Protein AF-A0A954KRY7-F1 (afdb_monomer)

pLDDT: mean 86.72, std 16.62, range [39.41, 98.94]

Solvent-accessible surface area (backbone atoms only — not comparable to full-atom values): 18184 Å² total; per-residue (Å²): 137,86,82,90,83,85,83,82,81,81,82,81,81,82,78,81,78,77,80,77,71,79,85,73,79,78,60,27,31,23,55,47,23,67,62,43,57,66,64,72,90,78,68,86,83,67,81,90,76,86,55,96,77,58,93,59,82,62,84,77,91,80,51,51,48,62,26,53,72,23,33,41,92,62,32,30,36,37,35,17,24,60,66,97,51,24,40,32,40,42,32,23,35,60,84,69,52,49,76,76,40,73,40,79,40,79,40,65,84,77,77,81,58,36,82,93,52,41,81,25,22,21,19,38,21,46,81,78,59,36,33,38,41,56,40,57,71,66,15,35,38,34,21,35,58,89,69,52,49,82,72,38,72,34,84,44,84,61,76,45,49,93,80,23,54,58,61,45,44,30,45,42,75,57,94,66,31,35,36,42,41,47,36,16,60,76,78,13,32,41,35,32,20,35,64,87,66,52,47,79,72,33,72,32,79,35,85,79,37,36,53,37,40,24,39,68,24,69,42,62,49,98,93,41,57,28,40,35,41,48,31,32,30,26,39,36,34,20,36,64,90,64,44,46,78,74,49,78,42,87,68,38,40,68,55,28,66,55,53,45,31,64,55,77,87,43,79,46,70,78,60,70,68,58,101,39,94,80,57,38,72,68,48,53,44,39,76,74,34,32,83,84,68,78,88,52,80,55,79,89,49,55,57,74,74,59,53,62,64,63,76,64,119

Foldseek 3Di:
DDDDDDDDDDDDDDDPPDPPDPPDAAWQFWCLRDLVQVDGPPDPPDDPDDDPPPPDQDDDDDAAEQADWTGDPQKIWFWHDDPDFKIKIWIARNRRRHTQEMDIDGQPDDDAADPPHDQRQAHWGDPNQWIWGQGLRFGIWIAGNRYRHTQDGDDDHRAAAPRRNYDRWYWDDDDQWIWTWAFAAPWTKIFIAGNRYRHTQEIDTDNVFHGEHAYWGWAADPNFIWTWTDGAQWIWTAGPRHRHTPDIDRQAHGYYHDYWHDDHRDIHDDRDDDPDPCDDPLNVCCVPQVPVNPSDHDPVRDDPVVVVVVVPD

Mean predicted aligned error: 10.77 Å

Radius of gyration: 25.96 Å; Cα contacts (8 Å, |Δi|>4): 668; chains: 1; bounding box: 102×74×55 Å

Structure (mmCIF, N/CA/C/O backbone):
data_AF-A0A954KRY7-F1
#
_entry.id   AF-A0A954KRY7-F1
#
loop_
_atom_site.group_PDB
_atom_site.id
_atom_site.type_symbol
_atom_site.label_atom_id
_atom_site.label_alt_id
_atom_site.label_comp_id
_atom_site.label_asym_id
_atom_site.label_entity_id
_atom_site.label_seq_id
_atom_site.pdbx_PDB_ins_code
_atom_site.Cartn_x
_atom_site.Cartn_y
_atom_site.Cartn_z
_atom_site.occupancy
_atom_site.B_iso_or_equiv
_atom_site.auth_seq_id
_atom_site.auth_comp_id
_atom_site.auth_asym_id
_atom_site.auth_atom_id
_atom_site.pdbx_PDB_model_num
ATOM 1 N N . MET A 1 1 ? -82.691 -38.487 -0.967 1.00 43.38 1 MET A N 1
ATOM 2 C CA . MET A 1 1 ? -82.503 -37.032 -1.163 1.00 43.38 1 MET A CA 1
ATOM 3 C C . MET A 1 1 ? -81.374 -36.581 -0.244 1.00 43.38 1 MET A C 1
ATOM 5 O O . MET A 1 1 ? -81.554 -36.705 0.963 1.00 43.38 1 MET A O 1
ATOM 9 N N . PRO A 1 2 ? -80.195 -36.187 -0.758 1.00 44.34 2 PRO A N 1
ATOM 10 C CA . PRO A 1 2 ? -79.051 -35.819 0.072 1.00 44.34 2 PRO A CA 1
ATOM 11 C C . PRO A 1 2 ? -79.071 -34.328 0.450 1.00 44.34 2 PRO A C 1
ATOM 13 O O . PRO A 1 2 ? -79.603 -33.497 -0.281 1.00 44.34 2 PRO A O 1
ATOM 16 N N . ARG A 1 3 ? -78.505 -34.017 1.623 1.00 43.53 3 ARG A N 1
ATOM 17 C CA . ARG A 1 3 ? -78.346 -32.671 2.207 1.00 43.53 3 ARG A CA 1
ATOM 18 C C . ARG A 1 3 ? -77.227 -31.877 1.503 1.00 43.53 3 ARG A C 1
ATOM 20 O O . ARG A 1 3 ? -76.272 -32.505 1.048 1.00 43.53 3 ARG A O 1
ATOM 27 N N . PRO A 1 4 ? -77.284 -30.531 1.462 1.00 50.81 4 PRO A N 1
ATOM 28 C CA . PRO A 1 4 ? -76.222 -29.716 0.878 1.00 50.81 4 PRO A CA 1
ATOM 29 C C . PRO A 1 4 ? -75.039 -29.575 1.851 1.00 50.81 4 PRO A C 1
ATOM 31 O O . PRO A 1 4 ? -75.224 -29.256 3.026 1.00 50.81 4 PRO A O 1
ATOM 34 N N . GLY A 1 5 ? -73.828 -29.837 1.358 1.00 41.88 5 GLY A N 1
ATOM 35 C CA . GLY A 1 5 ? -72.573 -29.627 2.080 1.00 41.88 5 GLY A CA 1
ATOM 36 C C . GLY A 1 5 ? -72.112 -28.172 1.990 1.00 41.88 5 GLY A C 1
ATOM 37 O O . GLY A 1 5 ? -72.137 -27.569 0.920 1.00 41.88 5 GLY A O 1
ATOM 38 N N . ILE A 1 6 ? -71.701 -27.618 3.128 1.00 49.28 6 ILE A N 1
ATOM 39 C CA . ILE A 1 6 ? -71.117 -26.282 3.268 1.00 49.28 6 ILE A CA 1
ATOM 40 C C . ILE A 1 6 ? -69.620 -26.386 2.940 1.00 49.28 6 ILE A C 1
ATOM 42 O O . ILE A 1 6 ? -68.886 -27.085 3.638 1.00 49.28 6 ILE A O 1
ATOM 46 N N . CYS A 1 7 ? -69.165 -25.700 1.890 1.00 41.97 7 CYS A N 1
ATOM 47 C CA . CYS A 1 7 ? -67.741 -25.522 1.594 1.00 41.97 7 CYS A CA 1
ATOM 48 C C . CYS A 1 7 ? -67.159 -24.420 2.489 1.00 41.97 7 CYS A C 1
ATOM 50 O O . CYS A 1 7 ? -67.495 -23.249 2.327 1.00 41.97 7 CYS A O 1
ATOM 52 N N . PHE A 1 8 ? -66.258 -24.783 3.402 1.00 43.72 8 PHE A N 1
ATOM 53 C CA . PHE A 1 8 ? -65.358 -23.832 4.054 1.00 43.72 8 PHE A CA 1
ATOM 54 C C . PHE A 1 8 ? -64.183 -23.541 3.108 1.00 43.72 8 PHE A C 1
ATOM 56 O O . PHE A 1 8 ? -63.365 -24.422 2.850 1.00 43.72 8 PHE A O 1
ATOM 63 N N . LEU A 1 9 ? -64.096 -22.316 2.582 1.00 44.09 9 LEU A N 1
ATOM 64 C CA . LEU A 1 9 ? -62.859 -21.804 1.991 1.00 44.09 9 LEU A CA 1
ATOM 65 C C . LEU A 1 9 ? -61.943 -21.328 3.124 1.00 44.09 9 LEU A C 1
ATOM 67 O O . LEU A 1 9 ? -62.206 -20.304 3.753 1.00 44.09 9 LEU A O 1
ATOM 71 N N . SER A 1 10 ? -60.863 -22.064 3.374 1.00 46.09 10 SER A N 1
ATOM 72 C CA . SER A 1 10 ? -59.764 -21.608 4.225 1.00 46.09 10 SER A CA 1
ATOM 73 C C . SER A 1 10 ? -58.883 -20.643 3.431 1.00 46.09 10 SER A C 1
ATOM 75 O O . SER A 1 10 ? -58.212 -21.042 2.481 1.00 46.09 10 SER A O 1
ATOM 77 N N . LEU A 1 11 ? -58.897 -19.365 3.811 1.00 45.66 11 LEU A N 1
ATOM 78 C CA . LEU A 1 11 ? -58.016 -18.334 3.267 1.00 45.66 11 LEU A CA 1
ATOM 79 C C . LEU A 1 11 ? -56.619 -18.505 3.894 1.00 45.66 11 LEU A C 1
ATOM 81 O O . LEU A 1 11 ? -56.427 -18.212 5.073 1.00 45.66 11 LEU A O 1
ATOM 85 N N . VAL A 1 12 ? -55.648 -19.015 3.135 1.00 50.72 12 VAL A N 1
ATOM 86 C CA . VAL A 1 12 ? -54.241 -19.069 3.564 1.00 50.72 12 VAL A CA 1
ATOM 87 C C . VAL A 1 12 ? -53.617 -17.700 3.299 1.00 50.72 12 VAL A C 1
ATOM 89 O O . VAL A 1 12 ? -53.389 -17.329 2.150 1.00 50.72 12 VAL A O 1
ATOM 92 N N . ALA A 1 13 ? -53.367 -16.931 4.358 1.00 50.59 13 ALA A N 1
ATOM 93 C CA . ALA A 1 13 ? -52.607 -15.690 4.272 1.00 50.59 13 ALA A CA 1
ATOM 94 C C . ALA A 1 13 ? -51.110 -16.019 4.126 1.00 50.59 13 AL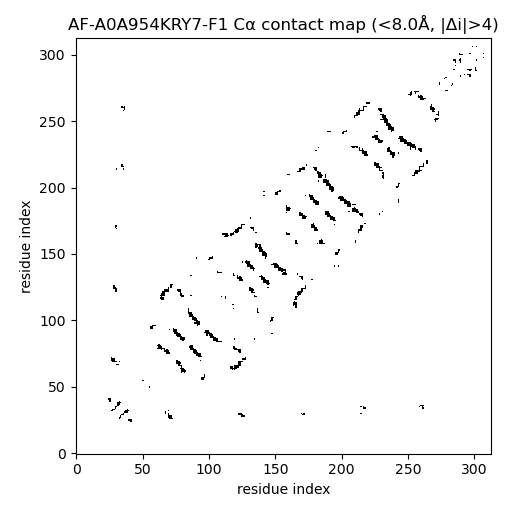A A C 1
ATOM 96 O O . ALA A 1 13 ? -50.477 -16.493 5.068 1.00 50.59 13 ALA A O 1
ATOM 97 N N . LEU A 1 14 ? -50.548 -15.786 2.936 1.00 47.34 14 LEU A N 1
ATOM 98 C CA . LEU A 1 14 ? -49.104 -15.822 2.696 1.00 47.34 14 LEU A CA 1
ATOM 99 C C . LEU A 1 14 ? -48.456 -14.592 3.344 1.00 47.34 14 LEU A C 1
ATOM 101 O O . LEU A 1 14 ? -48.570 -13.476 2.840 1.00 47.34 14 LEU A O 1
ATOM 105 N N . VAL A 1 15 ? -47.770 -14.801 4.466 1.00 50.69 15 VAL A N 1
ATOM 106 C CA . VAL A 1 15 ? -46.892 -13.795 5.073 1.00 50.69 15 VAL A CA 1
ATOM 107 C C . VAL A 1 15 ? -45.584 -13.783 4.280 1.00 50.69 15 VAL A C 1
ATOM 109 O O . VAL A 1 15 ? -44.770 -14.697 4.398 1.00 50.69 15 VAL A O 1
ATOM 112 N N . PHE A 1 16 ? -45.391 -12.759 3.448 1.00 49.66 16 PHE A N 1
ATOM 113 C CA . PHE A 1 16 ? -44.108 -12.470 2.806 1.00 49.66 16 PHE A CA 1
ATOM 114 C C . PHE A 1 16 ? -43.123 -11.958 3.864 1.00 49.66 16 PHE A C 1
ATOM 116 O O . PHE A 1 16 ? -43.078 -10.764 4.159 1.00 49.66 16 PHE A O 1
ATOM 123 N N . ILE A 1 17 ? -42.331 -12.863 4.440 1.00 51.53 17 ILE A N 1
ATOM 124 C CA . ILE A 1 17 ? -41.164 -12.499 5.248 1.00 51.53 17 ILE A CA 1
ATOM 125 C C . ILE A 1 17 ? -40.144 -11.888 4.283 1.00 51.53 17 ILE A C 1
ATOM 127 O O . ILE A 1 17 ? -39.495 -12.601 3.522 1.00 51.53 17 ILE A O 1
ATOM 131 N N . HIS A 1 18 ? -40.055 -10.558 4.261 1.00 44.09 18 HIS A N 1
ATOM 132 C CA . HIS A 1 18 ? -38.961 -9.868 3.588 1.00 44.09 18 HIS A CA 1
ATOM 133 C C . HIS A 1 18 ? -37.710 -10.088 4.431 1.00 44.09 18 HIS A C 1
ATOM 135 O O . HIS A 1 18 ? -37.584 -9.533 5.523 1.00 44.09 18 HIS A O 1
ATOM 141 N N . SER A 1 19 ? -36.810 -10.937 3.943 1.00 42.78 19 SER A N 1
ATOM 142 C CA . SER A 1 19 ? -35.461 -11.063 4.478 1.00 42.78 19 SER A CA 1
ATOM 143 C C . SER A 1 19 ? -34.762 -9.716 4.307 1.00 42.78 19 SER A C 1
ATOM 145 O O . SER A 1 19 ? -34.311 -9.378 3.216 1.00 42.78 19 SER A O 1
ATOM 147 N N . LEU A 1 20 ? -34.724 -8.919 5.373 1.00 44.06 20 LEU A N 1
ATOM 148 C CA . LEU A 1 20 ? -33.816 -7.784 5.483 1.00 44.06 20 LEU A CA 1
ATOM 149 C C . LEU A 1 20 ? -32.404 -8.365 5.566 1.00 44.06 20 LEU A C 1
ATOM 151 O O . LEU A 1 20 ? -31.949 -8.745 6.644 1.00 44.06 20 LEU A O 1
ATOM 155 N N . SER A 1 21 ? -31.733 -8.499 4.424 1.00 40.53 21 SER A N 1
ATOM 156 C CA . SER A 1 21 ? -30.282 -8.666 4.421 1.00 40.53 21 SER A CA 1
ATOM 157 C C . SER A 1 21 ? -29.698 -7.427 5.102 1.00 40.53 21 SER A C 1
ATOM 159 O O . SER A 1 21 ? -30.056 -6.317 4.695 1.00 40.53 21 SER A O 1
ATOM 161 N N . PRO A 1 22 ? -28.866 -7.561 6.148 1.00 46.44 22 PRO A N 1
ATOM 162 C CA . PRO A 1 22 ? -28.174 -6.401 6.684 1.00 46.44 22 PRO A CA 1
ATOM 163 C C . PRO A 1 22 ? -27.365 -5.771 5.544 1.00 46.44 22 PRO A C 1
ATOM 165 O O . PRO A 1 22 ? -26.618 -6.477 4.867 1.00 46.44 22 PRO A O 1
ATOM 168 N N . LEU A 1 23 ? -27.551 -4.468 5.304 1.00 51.44 23 LEU A N 1
ATOM 169 C CA . LEU A 1 23 ? -26.598 -3.702 4.503 1.00 51.44 23 LEU A CA 1
ATOM 170 C C . LEU A 1 23 ? -25.272 -3.757 5.267 1.00 51.44 23 LEU A C 1
ATOM 172 O O . LEU A 1 23 ? -25.178 -3.235 6.381 1.00 51.44 23 LEU A O 1
ATOM 176 N N . LEU A 1 24 ? -24.296 -4.469 4.714 1.00 62.31 24 LEU A N 1
ATOM 177 C CA . LEU A 1 24 ? -22.916 -4.376 5.158 1.00 62.31 24 LEU A CA 1
ATOM 178 C C . LEU A 1 24 ? -22.287 -3.237 4.371 1.00 62.31 24 LEU A C 1
ATOM 180 O O . LEU A 1 24 ? -22.357 -3.257 3.145 1.00 62.31 24 LEU A O 1
ATOM 184 N N . ALA A 1 25 ? -21.716 -2.276 5.097 1.00 71.19 25 ALA A N 1
ATOM 185 C CA . ALA A 1 25 ? -20.938 -1.211 4.494 1.00 71.19 25 ALA A CA 1
ATOM 186 C C . ALA A 1 25 ? -19.776 -1.805 3.676 1.00 71.19 25 ALA A C 1
ATOM 188 O O . ALA A 1 25 ? -19.201 -2.819 4.074 1.00 71.19 25 ALA A O 1
ATOM 189 N N . GLU A 1 26 ? -19.439 -1.171 2.559 1.00 84.12 26 GLU A N 1
ATOM 190 C CA . GLU A 1 26 ? -18.332 -1.543 1.688 1.00 84.12 26 GLU A CA 1
ATOM 191 C C . GLU A 1 26 ? -17.008 -1.506 2.455 1.00 84.12 26 GLU A C 1
ATOM 193 O O . GLU A 1 26 ? -16.664 -0.515 3.106 1.00 84.12 26 GLU A O 1
ATOM 198 N N . ASP A 1 27 ? -16.239 -2.584 2.329 1.00 92.31 27 ASP A N 1
ATOM 199 C CA . ASP A 1 27 ? -14.884 -2.645 2.855 1.00 92.31 27 ASP A CA 1
ATOM 200 C C . ASP A 1 27 ? -13.939 -1.750 2.037 1.00 92.31 27 ASP A C 1
ATOM 202 O O . ASP A 1 27 ? -13.941 -1.731 0.803 1.00 92.31 27 ASP A O 1
ATOM 206 N N . TRP A 1 28 ? -13.060 -1.043 2.740 1.00 95.75 28 TRP A N 1
ATOM 207 C CA . TRP A 1 28 ? -11.985 -0.226 2.189 1.00 95.75 28 TRP A CA 1
ATOM 208 C C . TRP A 1 28 ? -10.642 -0.844 2.568 1.00 95.75 28 TRP A C 1
ATOM 210 O O . TRP A 1 28 ? -9.907 -0.327 3.406 1.00 95.75 28 TRP A O 1
ATOM 220 N N . ALA A 1 29 ? -10.353 -1.998 1.974 1.00 96.81 29 ALA A N 1
ATOM 221 C CA . ALA A 1 29 ? -9.340 -2.936 2.451 1.00 96.81 29 ALA A CA 1
ATOM 222 C C . ALA A 1 29 ? -7.872 -2.510 2.294 1.00 96.81 29 ALA A C 1
ATOM 224 O O . ALA A 1 29 ? -7.003 -3.137 2.890 1.00 96.81 29 ALA A O 1
ATOM 225 N N . GLN A 1 30 ? -7.570 -1.495 1.484 1.00 96.56 30 GLN A N 1
ATOM 226 C CA . GLN A 1 30 ? -6.202 -1.109 1.120 1.00 96.56 30 GLN A CA 1
ATOM 227 C C . GLN A 1 30 ? -6.093 0.395 0.846 1.00 96.56 30 GLN A C 1
ATOM 229 O O . GLN A 1 30 ? -7.090 1.123 0.862 1.00 96.56 30 GLN A O 1
ATOM 234 N N . PHE A 1 31 ? -4.883 0.871 0.532 1.00 97.00 31 PHE A N 1
ATOM 235 C CA . PHE A 1 31 ? -4.657 2.260 0.128 1.00 97.00 31 PHE A CA 1
ATOM 236 C C . PHE A 1 31 ? -5.594 2.674 -1.013 1.00 97.00 31 PHE A C 1
ATOM 238 O O . PHE A 1 31 ? -5.603 2.053 -2.075 1.00 97.00 31 PHE A O 1
ATOM 245 N N . ARG A 1 32 ? -6.372 3.743 -0.787 1.00 95.06 32 ARG A N 1
ATOM 246 C CA . ARG A 1 32 ? -7.414 4.243 -1.706 1.00 95.06 32 ARG A CA 1
ATOM 247 C C . ARG A 1 32 ? -8.497 3.206 -2.073 1.00 95.06 32 ARG A C 1
ATOM 249 O O . ARG A 1 32 ? -9.146 3.351 -3.106 1.00 95.06 32 ARG A O 1
ATOM 256 N N . GLY A 1 33 ? -8.717 2.198 -1.235 1.00 93.94 33 GLY A N 1
ATOM 257 C CA . GLY A 1 33 ? -9.836 1.268 -1.354 1.00 93.94 33 GLY A CA 1
ATOM 258 C C . GLY A 1 33 ? -9.654 0.276 -2.493 1.00 93.94 33 GLY A C 1
ATOM 259 O O . GLY A 1 33 ? -8.533 0.012 -2.934 1.00 93.94 33 GLY A O 1
ATOM 260 N N . ASN A 1 34 ? -10.767 -0.274 -2.975 1.00 91.50 34 ASN A N 1
ATOM 261 C CA . ASN A 1 34 ? -10.766 -1.314 -4.000 1.00 91.50 34 ASN A CA 1
ATOM 262 C C . ASN A 1 34 ? -9.929 -0.901 -5.218 1.00 91.50 34 ASN A C 1
ATOM 264 O O . ASN A 1 34 ? -10.182 0.126 -5.859 1.00 91.50 34 ASN A O 1
ATOM 268 N N . ASN A 1 35 ? -8.895 -1.702 -5.494 1.00 94.75 35 ASN A N 1
ATOM 269 C CA . ASN A 1 35 ? -7.930 -1.505 -6.574 1.00 94.75 35 ASN A CA 1
ATOM 270 C C . ASN A 1 35 ? -7.295 -0.093 -6.623 1.00 94.75 35 ASN A C 1
ATOM 272 O O . ASN A 1 35 ? -7.000 0.427 -7.698 1.00 94.75 35 ASN A O 1
ATOM 276 N N . ALA A 1 36 ? -7.141 0.553 -5.459 1.00 94.69 36 ALA A N 1
ATOM 277 C CA . ALA A 1 36 ? -6.600 1.904 -5.273 1.00 94.69 36 ALA A CA 1
ATOM 278 C C . ALA A 1 36 ? -7.321 3.033 -6.044 1.00 94.69 36 ALA A C 1
ATOM 280 O O . ALA A 1 36 ? -6.770 4.122 -6.259 1.00 94.69 36 ALA A O 1
ATOM 281 N N . THR A 1 37 ? -8.578 2.815 -6.435 1.00 93.12 37 THR A N 1
ATOM 282 C CA . THR A 1 37 ? -9.343 3.765 -7.259 1.00 93.12 37 THR A CA 1
ATOM 283 C C . THR A 1 37 ? -9.649 5.076 -6.525 1.00 93.12 37 THR A C 1
ATOM 285 O O . THR A 1 37 ? -9.606 6.152 -7.127 1.00 93.12 37 THR A O 1
ATOM 288 N N . GLY A 1 38 ? -9.862 5.024 -5.209 1.00 92.12 38 GLY A N 1
ATOM 289 C CA . GLY A 1 38 ? -10.331 6.144 -4.394 1.00 92.12 38 GLY A CA 1
ATOM 290 C C . GLY A 1 38 ? -11.832 6.403 -4.535 1.00 92.12 38 GLY A C 1
ATOM 291 O O . GLY A 1 38 ? -12.273 7.522 -4.289 1.00 92.12 38 GLY A O 1
ATOM 292 N N . VAL A 1 39 ? -12.605 5.402 -4.965 1.00 90.62 39 VAL A N 1
ATOM 293 C CA . VAL A 1 39 ? -14.049 5.506 -5.204 1.00 90.62 39 VAL A CA 1
ATOM 294 C C . VAL A 1 39 ? -14.778 4.496 -4.320 1.00 90.62 39 VAL A C 1
ATOM 296 O O . VAL A 1 39 ? -14.480 3.309 -4.396 1.00 90.62 39 VAL A O 1
ATOM 299 N N . SER A 1 40 ? -15.745 4.960 -3.519 1.00 88.81 40 SER A N 1
ATOM 300 C CA . SER A 1 40 ? -16.726 4.066 -2.886 1.00 88.81 40 SER A CA 1
ATOM 301 C C . SER A 1 40 ? -17.825 3.736 -3.892 1.00 88.81 40 SER A C 1
ATOM 303 O O . SER A 1 40 ? -18.309 4.622 -4.602 1.00 88.81 40 SER A O 1
ATOM 305 N N . THR A 1 41 ? -18.200 2.464 -3.969 1.00 83.94 41 THR A N 1
ATOM 306 C CA . THR A 1 41 ? -19.250 1.962 -4.858 1.00 83.94 41 THR A CA 1
ATOM 307 C C . THR A 1 41 ? -20.621 1.893 -4.189 1.00 83.94 41 THR A C 1
ATOM 309 O O . THR A 1 41 ? -21.632 1.956 -4.888 1.00 83.94 41 THR A O 1
ATOM 312 N N . GLU A 1 42 ? -20.677 1.811 -2.857 1.00 82.19 42 GLU A N 1
ATOM 313 C CA . GLU A 1 42 ? -21.941 1.749 -2.112 1.00 82.19 42 GLU A CA 1
ATOM 314 C C . GLU A 1 42 ? -22.448 3.133 -1.684 1.00 82.19 42 GLU A C 1
ATOM 316 O O . GLU A 1 42 ? -23.644 3.422 -1.773 1.00 82.19 42 GLU A O 1
ATOM 321 N N . SER A 1 43 ? -21.553 4.008 -1.218 1.00 77.00 43 SER A N 1
ATOM 322 C CA . SER A 1 43 ? -21.950 5.277 -0.608 1.00 77.00 43 SER A CA 1
ATOM 323 C C . SER A 1 43 ? -22.097 6.389 -1.644 1.00 77.00 43 SER A C 1
ATOM 325 O O . SER A 1 43 ? -21.114 6.902 -2.172 1.00 77.00 43 SER A O 1
ATOM 327 N N . THR A 1 44 ? -23.336 6.819 -1.894 1.00 75.50 44 THR A N 1
ATOM 328 C CA . THR A 1 44 ? -23.636 7.959 -2.782 1.00 75.50 44 THR A CA 1
ATOM 329 C C . THR A 1 44 ? -23.891 9.276 -2.044 1.00 75.50 44 THR A C 1
ATOM 331 O O . THR A 1 44 ? -23.948 10.319 -2.687 1.00 75.50 44 THR A O 1
ATOM 334 N N . ASP A 1 45 ? -24.059 9.237 -0.720 1.00 80.69 45 ASP A N 1
ATOM 335 C CA . ASP A 1 45 ? -24.363 10.398 0.134 1.00 80.69 45 ASP A CA 1
ATOM 336 C C . ASP A 1 45 ? -23.234 10.632 1.150 1.00 80.69 45 ASP A C 1
ATOM 338 O O . ASP A 1 45 ? -23.420 10.592 2.366 1.00 80.69 45 ASP A O 1
ATOM 342 N N . LEU A 1 46 ? -22.010 10.774 0.634 1.00 84.62 46 LEU A N 1
ATOM 343 C CA . LEU A 1 46 ? -20.842 11.068 1.461 1.00 84.62 46 LEU A CA 1
ATOM 344 C C . LEU A 1 46 ? -20.900 12.523 1.952 1.00 84.62 46 LEU A C 1
ATOM 346 O O . LEU A 1 46 ? -21.270 13.412 1.177 1.00 84.62 46 LEU A O 1
ATOM 350 N N . PRO A 1 47 ? -20.500 12.800 3.208 1.00 83.31 47 PRO A N 1
ATOM 351 C CA . PRO A 1 47 ? -20.464 14.163 3.716 1.00 83.31 47 PRO A CA 1
ATOM 352 C C . PRO A 1 47 ? -19.541 15.020 2.843 1.00 83.31 47 PRO A C 1
ATOM 354 O O . PRO A 1 47 ? -18.398 14.658 2.578 1.00 83.31 47 PRO A O 1
ATOM 357 N N . VAL A 1 48 ? -20.048 16.166 2.387 1.00 87.75 48 VAL A N 1
ATOM 358 C CA . VAL A 1 48 ? -19.272 17.170 1.630 1.00 87.75 48 VAL A CA 1
ATOM 359 C C . VAL A 1 48 ? -18.779 18.317 2.515 1.00 87.75 48 VAL A C 1
ATOM 361 O O . VAL A 1 48 ? -17.985 19.148 2.081 1.00 87.75 48 VAL A O 1
ATOM 364 N N . GLU A 1 49 ? -19.234 18.345 3.765 1.00 87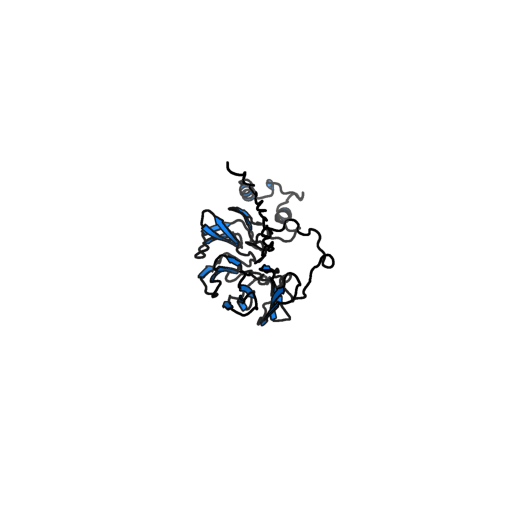.75 49 GLU A N 1
ATOM 365 C CA . GLU A 1 49 ? -18.780 19.249 4.815 1.00 87.75 49 GLU A CA 1
ATOM 366 C C . GLU A 1 49 ? -18.094 18.413 5.898 1.00 87.75 49 GLU A C 1
ATOM 368 O O . GLU A 1 49 ? -18.696 17.483 6.437 1.00 87.75 49 GLU A O 1
ATOM 373 N N . PHE A 1 50 ? -16.839 18.742 6.204 1.00 85.38 50 PHE A N 1
ATOM 374 C CA . PHE A 1 50 ? -16.021 18.034 7.188 1.00 85.38 50 PHE A CA 1
ATOM 375 C C . PHE A 1 50 ? -15.659 18.964 8.348 1.00 85.38 50 PHE A C 1
ATOM 377 O O . PHE A 1 50 ? -15.287 20.119 8.133 1.00 85.38 50 PHE A O 1
ATOM 384 N N . SER A 1 51 ? -15.737 18.444 9.571 1.00 88.31 51 SER A N 1
ATOM 385 C CA . SER A 1 51 ? -15.304 19.099 10.808 1.00 88.31 51 SER A CA 1
ATOM 386 C C . SER A 1 51 ? -14.639 18.059 11.707 1.00 88.31 51 SER A C 1
ATOM 388 O O . SER A 1 51 ? -14.936 16.869 11.610 1.00 88.31 51 SER A O 1
ATOM 390 N N . ILE A 1 52 ? -13.721 18.512 12.562 1.00 87.19 52 ILE A N 1
ATOM 391 C CA . ILE A 1 52 ? -13.110 17.670 13.600 1.00 87.19 52 ILE A CA 1
ATOM 392 C C . ILE A 1 52 ? -13.894 17.746 14.923 1.00 87.19 52 ILE A C 1
ATOM 394 O O . ILE A 1 52 ? -13.514 17.113 15.902 1.00 87.19 52 ILE A O 1
ATOM 398 N N . GLU A 1 53 ? -14.986 18.512 14.956 1.00 88.19 53 GLU A N 1
ATOM 399 C CA . GLU A 1 53 ? -15.829 18.744 16.128 1.00 88.19 53 GLU A CA 1
ATOM 400 C C . GLU A 1 53 ? -17.299 18.374 15.881 1.00 88.19 53 GLU A C 1
ATOM 402 O O . GLU A 1 53 ? -17.951 17.822 16.765 1.00 88.19 53 GLU A O 1
ATOM 407 N N . ASP A 1 54 ? -17.836 18.682 14.697 1.00 88.56 54 ASP A N 1
ATOM 408 C CA . ASP A 1 54 ? -19.221 18.394 14.321 1.00 88.56 54 ASP A CA 1
ATOM 409 C C . ASP A 1 54 ? -19.332 17.059 13.577 1.00 88.56 54 ASP A C 1
ATOM 411 O O . ASP A 1 54 ? -18.515 16.739 12.715 1.00 88.56 54 ASP A O 1
ATOM 415 N N . LYS A 1 55 ? -20.376 16.287 13.902 1.00 86.69 55 LYS A N 1
ATOM 416 C CA . LYS A 1 55 ? -20.680 14.965 13.313 1.00 86.69 55 LYS A CA 1
ATOM 417 C C . LYS A 1 55 ? -19.530 13.946 13.385 1.00 86.69 55 LYS A C 1
ATOM 419 O O . LYS A 1 55 ? -19.531 12.964 12.643 1.00 86.69 55 LYS A O 1
ATOM 424 N N . VAL A 1 56 ? -18.590 14.132 14.313 1.00 91.50 56 VAL A N 1
ATOM 425 C CA . VAL A 1 56 ? -17.565 13.135 14.640 1.00 91.50 56 VAL A CA 1
ATOM 426 C C . VAL A 1 56 ? -18.202 12.036 15.487 1.00 91.50 56 VAL A C 1
ATOM 428 O O . VAL A 1 56 ? -18.664 12.292 16.598 1.00 91.50 56 VAL A O 1
ATOM 431 N N . LEU A 1 57 ? -18.245 10.811 14.957 1.00 92.62 57 LEU A N 1
ATOM 432 C CA . LEU A 1 57 ? -18.757 9.649 15.694 1.00 92.62 57 LEU A CA 1
ATOM 433 C C . LEU A 1 57 ? -17.777 9.198 16.779 1.00 92.62 57 LEU A C 1
ATOM 435 O O . LEU A 1 57 ? -18.186 8.911 17.901 1.00 92.62 57 LEU A O 1
ATOM 439 N N . TRP A 1 58 ? -16.492 9.157 16.437 1.00 95.75 58 TRP A N 1
ATOM 440 C CA . TRP A 1 58 ? -15.398 8.852 17.346 1.00 95.75 58 TRP A CA 1
ATOM 441 C C . TRP A 1 58 ? -14.079 9.370 16.764 1.00 95.75 58 TRP A C 1
ATOM 443 O O . TRP A 1 58 ? -13.965 9.648 15.569 1.00 95.75 58 TRP A O 1
ATOM 453 N N . SER A 1 59 ? -13.080 9.496 17.630 1.00 95.06 59 SER A N 1
ATOM 454 C CA . SER A 1 59 ? -11.705 9.836 17.275 1.00 95.06 59 SER A CA 1
ATOM 455 C C . SER A 1 59 ? -10.755 9.076 18.191 1.00 95.06 59 SER A C 1
ATOM 457 O O . SER A 1 59 ? -11.035 8.962 19.384 1.00 95.06 59 SER A O 1
ATOM 459 N N . ALA A 1 60 ? -9.626 8.622 17.657 1.00 95.81 60 ALA A N 1
ATOM 460 C CA . ALA A 1 60 ? -8.573 7.972 18.426 1.00 95.81 60 ALA A CA 1
ATOM 461 C C . ALA A 1 60 ? -7.255 8.731 18.245 1.00 95.81 60 ALA A C 1
ATOM 463 O O . ALA A 1 60 ? -6.898 9.114 17.129 1.00 95.81 60 ALA A O 1
ATOM 464 N N . GLU A 1 61 ? -6.536 8.945 19.345 1.00 95.81 61 GLU A N 1
ATOM 465 C CA . GLU A 1 61 ? -5.154 9.409 19.296 1.00 95.81 61 GLU A CA 1
ATOM 466 C C . GLU A 1 61 ? -4.252 8.198 19.057 1.00 95.81 61 GLU A C 1
ATOM 468 O O . GLU A 1 61 ? -4.298 7.218 19.799 1.00 95.81 61 GLU A O 1
ATOM 473 N N . VAL A 1 62 ? -3.462 8.258 17.990 1.00 95.31 62 VAL A N 1
ATOM 474 C CA . VAL A 1 62 ? -2.482 7.226 17.640 1.00 95.31 62 VAL A CA 1
ATOM 475 C C . VAL A 1 62 ? -1.075 7.817 17.761 1.00 95.31 62 VAL A C 1
ATOM 477 O O . VAL A 1 62 ? -0.815 8.662 18.613 1.00 95.31 62 VAL A O 1
ATOM 480 N N . GLY A 1 63 ? -0.143 7.364 16.932 1.00 96.25 63 GLY A N 1
ATOM 481 C CA . GLY A 1 63 ? 1.197 7.920 16.834 1.00 96.25 63 GLY A CA 1
ATOM 482 C C . GLY A 1 63 ? 1.405 8.792 15.596 1.00 96.25 63 GLY A C 1
ATOM 483 O O . GLY A 1 63 ? 0.470 9.264 14.952 1.00 96.25 63 GLY A O 1
ATOM 484 N N . GLU A 1 64 ? 2.667 8.954 15.220 1.00 96.31 64 GLU A N 1
ATOM 485 C CA . GLU A 1 64 ? 3.064 9.706 14.032 1.00 96.31 64 GLU A CA 1
ATOM 486 C C . GLU A 1 64 ? 3.094 8.812 12.779 1.00 96.31 64 GLU A C 1
ATOM 488 O O . GLU A 1 64 ? 3.731 7.761 12.769 1.00 96.31 64 GLU A O 1
ATOM 493 N N . GLY A 1 65 ? 2.445 9.222 11.690 1.00 94.62 65 GLY A N 1
ATOM 494 C CA . GLY A 1 65 ? 2.397 8.441 10.451 1.00 94.62 65 GLY A CA 1
ATOM 495 C C . GLY A 1 65 ? 1.645 9.154 9.331 1.00 94.62 65 GLY A C 1
ATOM 496 O O . GLY A 1 65 ? 1.016 10.185 9.561 1.00 94.62 65 GLY A O 1
ATOM 497 N N . ILE A 1 66 ? 1.737 8.612 8.114 1.00 95.50 66 ILE A N 1
ATOM 498 C CA . ILE A 1 66 ? 1.003 9.088 6.919 1.00 95.50 66 ILE A CA 1
ATOM 499 C C . ILE A 1 66 ? 0.067 7.999 6.364 1.00 95.50 66 ILE A C 1
ATOM 501 O O . ILE A 1 66 ? -0.744 8.267 5.478 1.00 95.50 66 ILE A O 1
ATOM 505 N N . ALA A 1 67 ? 0.163 6.771 6.881 1.00 95.81 67 ALA A N 1
ATOM 506 C CA . ALA A 1 67 ? -0.675 5.657 6.466 1.00 95.81 67 ALA A CA 1
ATOM 507 C C . ALA A 1 67 ? -2.168 6.017 6.518 1.00 95.81 67 ALA A C 1
ATOM 509 O O . ALA A 1 67 ? -2.657 6.604 7.485 1.00 95.81 67 ALA A O 1
ATOM 510 N N . SER A 1 68 ? -2.898 5.657 5.464 1.00 95.88 68 SER A N 1
ATOM 511 C CA . SER A 1 68 ? -4.351 5.802 5.442 1.00 95.88 68 SER A CA 1
ATOM 512 C C . SER A 1 68 ? -4.982 4.690 6.283 1.00 95.88 68 SER A C 1
ATOM 514 O O . SER A 1 68 ? -4.560 3.540 6.154 1.00 95.88 68 SER A O 1
ATOM 516 N N . PRO A 1 69 ? -5.995 4.979 7.115 1.00 97.25 69 PRO A N 1
ATOM 517 C CA . PRO A 1 69 ? -6.760 3.920 7.753 1.00 97.25 69 PRO A CA 1
ATOM 518 C C . PRO A 1 69 ? -7.519 3.108 6.693 1.00 97.25 69 PRO A C 1
AT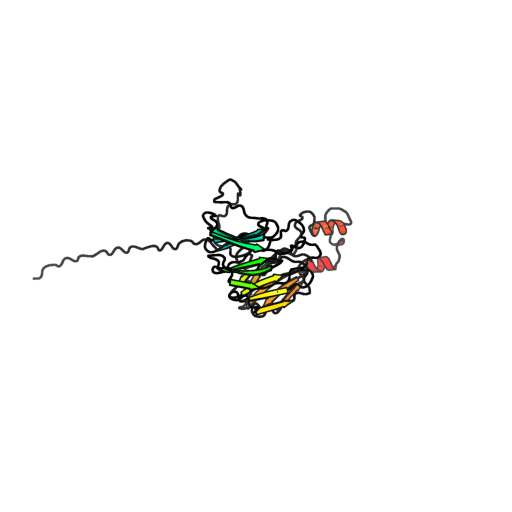OM 520 O O . PRO A 1 69 ? -8.029 3.663 5.716 1.00 97.25 69 PRO A O 1
ATOM 523 N N . ILE A 1 70 ? -7.598 1.799 6.904 1.00 98.19 70 ILE A N 1
ATOM 524 C CA . ILE A 1 70 ? -8.414 0.867 6.116 1.00 98.19 70 ILE A CA 1
ATOM 525 C C . ILE A 1 70 ? -9.547 0.335 6.991 1.00 98.19 70 ILE A C 1
ATOM 527 O O . ILE A 1 70 ? -9.390 0.271 8.209 1.00 98.19 70 ILE A O 1
ATOM 531 N N . ILE A 1 71 ? -10.672 -0.058 6.396 1.00 96.75 71 ILE A N 1
ATOM 532 C CA . ILE A 1 71 ? -11.787 -0.675 7.129 1.00 96.75 71 ILE A CA 1
ATOM 533 C C . ILE A 1 71 ? -12.208 -1.974 6.449 1.00 96.75 71 ILE A C 1
ATOM 535 O O . ILE A 1 71 ? -12.450 -1.982 5.248 1.00 96.75 71 ILE A O 1
ATOM 539 N N . VAL A 1 72 ? -12.266 -3.070 7.205 1.00 97.00 72 VAL A N 1
ATOM 540 C CA . VAL A 1 72 ? -12.727 -4.381 6.724 1.00 97.00 72 VAL A CA 1
ATOM 541 C C . VAL A 1 72 ? -13.544 -5.049 7.817 1.00 97.00 72 VAL A C 1
ATOM 543 O O . VAL A 1 72 ? -13.103 -5.081 8.963 1.00 97.00 72 VAL A O 1
ATOM 546 N N . ASN A 1 73 ? -14.724 -5.585 7.501 1.00 94.69 73 ASN A N 1
ATOM 547 C CA . ASN A 1 73 ? -15.581 -6.285 8.468 1.00 94.69 73 ASN A CA 1
ATOM 548 C C . ASN A 1 73 ? -15.857 -5.470 9.750 1.00 94.69 73 ASN A C 1
ATOM 550 O O . ASN A 1 73 ? -15.881 -6.014 10.855 1.00 94.69 73 ASN A O 1
ATOM 554 N N . ASN A 1 74 ? -16.074 -4.156 9.609 1.00 95.00 74 ASN A N 1
ATOM 555 C CA . ASN A 1 74 ? -16.271 -3.222 10.727 1.00 95.00 74 ASN A CA 1
ATOM 556 C C . ASN A 1 74 ? -15.060 -3.095 11.679 1.00 95.00 74 ASN A C 1
ATOM 558 O O . ASN A 1 74 ? -15.219 -2.646 12.812 1.00 95.00 74 ASN A O 1
ATOM 562 N N . LEU A 1 75 ? -13.858 -3.460 11.234 1.00 97.75 75 LEU A N 1
ATOM 563 C CA . LEU A 1 75 ? -12.601 -3.234 11.944 1.00 97.75 75 LEU A CA 1
ATOM 564 C C . LEU A 1 75 ? -11.750 -2.233 11.167 1.00 97.75 75 LEU A C 1
ATOM 566 O O . LEU A 1 75 ? -11.593 -2.357 9.953 1.00 97.75 75 LEU A O 1
ATOM 570 N N . VAL A 1 76 ? -11.228 -1.228 11.864 1.00 98.56 76 VAL A N 1
ATOM 571 C CA . VAL A 1 76 ? -10.386 -0.172 11.298 1.00 98.56 76 VAL A CA 1
ATOM 572 C C . VAL A 1 76 ? -8.936 -0.445 11.648 1.00 98.56 76 VAL A C 1
ATOM 574 O O . VAL A 1 76 ? -8.602 -0.540 12.826 1.00 98.56 76 VAL A O 1
ATOM 577 N N . TYR A 1 77 ? -8.070 -0.502 10.639 1.00 98.75 77 TYR A N 1
ATOM 578 C CA . TYR A 1 77 ? -6.640 -0.734 10.818 1.00 98.75 77 TYR A CA 1
ATOM 579 C C . TYR A 1 77 ? -5.823 0.461 10.349 1.00 98.75 77 TYR A C 1
ATOM 581 O O . TYR A 1 77 ? -6.111 1.058 9.312 1.00 98.75 77 TYR A O 1
ATOM 589 N N . THR A 1 78 ? -4.770 0.794 11.089 1.00 98.62 78 THR A N 1
ATOM 590 C CA . THR A 1 78 ? -3.797 1.815 10.685 1.00 98.62 78 THR A CA 1
ATOM 591 C C . THR A 1 78 ? -2.431 1.537 11.302 1.00 98.62 78 THR A C 1
ATOM 593 O O . THR A 1 78 ? -2.312 0.757 12.249 1.00 98.62 78 THR A O 1
ATOM 596 N N . THR A 1 79 ? -1.394 2.177 10.769 1.00 98.50 79 THR A N 1
ATOM 597 C CA . THR A 1 79 ? -0.026 2.083 11.283 1.00 98.50 79 THR A CA 1
ATOM 598 C C . THR A 1 79 ? 0.475 3.445 11.731 1.00 98.50 79 THR A C 1
ATOM 600 O O . THR A 1 79 ? 0.225 4.444 11.056 1.00 98.50 79 THR A O 1
ATOM 603 N N . ALA A 1 80 ? 1.247 3.486 12.810 1.00 98.38 80 ALA A N 1
ATOM 604 C CA . ALA A 1 80 ? 1.884 4.712 13.278 1.00 98.38 80 ALA A CA 1
ATOM 605 C C . ALA A 1 80 ? 3.200 4.421 14.014 1.00 98.38 80 ALA A C 1
ATOM 607 O O . ALA A 1 80 ? 3.485 3.280 14.361 1.00 98.38 80 ALA A O 1
ATOM 608 N N . MET A 1 81 ? 3.989 5.460 14.271 1.00 98.00 81 MET A N 1
ATOM 609 C CA . MET A 1 81 ? 5.105 5.445 15.213 1.00 98.00 81 MET A CA 1
ATOM 610 C C . MET A 1 81 ? 4.606 5.816 16.610 1.00 98.00 81 MET A C 1
ATOM 612 O O . MET A 1 81 ? 4.189 6.958 16.819 1.00 98.00 81 MET A O 1
ATOM 616 N N . THR A 1 82 ? 4.666 4.900 17.575 1.00 96.75 82 THR A N 1
ATOM 617 C CA . THR A 1 82 ? 4.327 5.185 18.979 1.00 96.75 82 THR A CA 1
ATOM 618 C C . THR A 1 82 ? 5.595 5.393 19.801 1.00 96.75 82 THR A C 1
ATOM 620 O O . THR A 1 82 ? 6.156 4.466 20.377 1.00 96.75 82 THR A O 1
ATOM 623 N N . GLY A 1 83 ? 6.069 6.633 19.869 1.00 93.50 83 GLY A N 1
ATOM 624 C CA . GLY A 1 83 ? 7.371 6.949 20.462 1.00 93.50 83 GLY A CA 1
ATOM 625 C C . GLY A 1 83 ? 8.495 6.925 19.426 1.00 93.50 83 GLY A C 1
ATOM 626 O O . GLY A 1 83 ? 8.247 6.890 18.225 1.00 93.50 83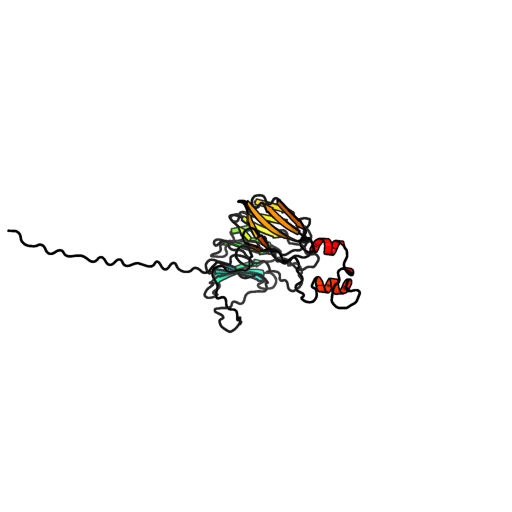 GLY A O 1
ATOM 627 N N . GLU A 1 84 ? 9.746 7.000 19.886 1.00 92.62 84 GLU A N 1
ATOM 628 C CA . GLU A 1 84 ? 10.880 7.291 18.995 1.00 92.62 84 GLU A CA 1
ATOM 629 C C . GLU A 1 84 ? 11.262 6.129 18.064 1.00 92.62 84 GLU A C 1
ATOM 631 O O . GLU A 1 84 ? 11.723 6.381 16.955 1.00 92.62 84 GLU A O 1
ATOM 636 N N . GLN A 1 85 ? 11.094 4.875 18.498 1.00 96.19 85 GLN A N 1
ATOM 637 C CA . GLN A 1 85 ? 11.578 3.677 17.789 1.00 96.19 85 GLN A CA 1
ATOM 638 C C . GLN A 1 85 ? 10.608 2.488 17.899 1.00 96.19 85 GLN A C 1
ATOM 640 O O . GLN A 1 85 ? 11.023 1.333 17.961 1.00 96.19 85 GLN A O 1
ATOM 645 N N . VAL A 1 86 ? 9.300 2.759 17.884 1.00 98.25 86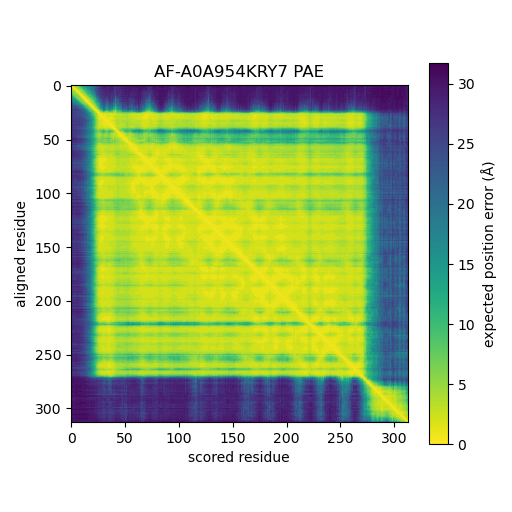 VAL A N 1
ATOM 646 C CA . VAL A 1 86 ? 8.276 1.706 17.875 1.00 98.25 86 VAL A CA 1
ATOM 647 C C . VAL A 1 86 ? 7.288 1.950 16.743 1.00 98.25 86 VAL A C 1
ATOM 649 O O . VAL A 1 86 ? 6.605 2.973 16.729 1.00 98.25 86 VAL A O 1
ATOM 652 N N . PHE A 1 87 ? 7.203 1.007 15.808 1.00 98.56 87 PHE A N 1
ATOM 653 C CA . PHE A 1 87 ? 6.086 0.914 14.876 1.00 98.56 87 PHE A CA 1
ATOM 654 C C . PHE A 1 87 ? 4.919 0.212 15.560 1.00 98.56 87 PHE A C 1
ATOM 656 O O . PHE A 1 87 ? 5.114 -0.804 16.216 1.00 98.56 87 PHE A O 1
ATOM 663 N N . SER A 1 88 ? 3.701 0.680 15.335 1.00 98.62 88 SER A N 1
ATOM 664 C CA . SER A 1 88 ? 2.491 0.037 15.837 1.00 98.62 88 SER A CA 1
ATOM 665 C C . SER A 1 88 ? 1.496 -0.179 14.720 1.00 98.62 88 SER A C 1
ATOM 667 O O . SER A 1 88 ? 1.281 0.704 13.888 1.00 98.62 88 SER A O 1
ATOM 669 N N . VAL A 1 89 ? 0.851 -1.339 14.749 1.00 98.81 89 VAL A N 1
ATOM 670 C CA . VAL A 1 89 ? -0.370 -1.624 13.998 1.00 98.81 89 VAL A CA 1
ATOM 671 C C . VAL A 1 89 ? -1.525 -1.583 14.986 1.00 98.81 89 VAL A C 1
ATOM 673 O O . VAL A 1 89 ? -1.506 -2.297 15.989 1.00 98.81 89 VAL A O 1
ATOM 676 N N . PHE A 1 90 ? -2.515 -0.746 14.707 1.00 98.81 90 PHE A N 1
ATOM 677 C CA . PHE A 1 90 ? -3.721 -0.615 15.514 1.00 98.81 90 PHE A CA 1
ATOM 678 C C . PHE A 1 90 ? -4.900 -1.300 14.834 1.00 98.81 90 PHE A C 1
ATOM 680 O O . PHE A 1 90 ? -5.001 -1.274 13.605 1.00 98.81 90 PHE A O 1
ATOM 687 N N . CYS A 1 91 ? -5.813 -1.832 15.642 1.00 98.75 91 CYS A N 1
ATOM 688 C CA . CYS A 1 91 ? -7.138 -2.269 15.234 1.00 98.75 91 CYS A CA 1
ATOM 689 C C . CYS A 1 91 ? -8.188 -1.651 16.158 1.00 98.75 91 CYS A C 1
ATOM 691 O O . CYS A 1 91 ? -8.120 -1.814 17.378 1.00 98.75 91 CYS A O 1
ATOM 693 N N . PHE A 1 92 ? -9.173 -0.979 15.570 1.00 98.81 92 PHE A N 1
ATOM 694 C CA . PHE A 1 92 ? -10.300 -0.380 16.275 1.00 98.81 92 PHE A CA 1
ATOM 695 C C . PHE A 1 92 ? -11.623 -0.960 15.786 1.00 98.81 92 PHE A C 1
ATOM 697 O O . PHE A 1 92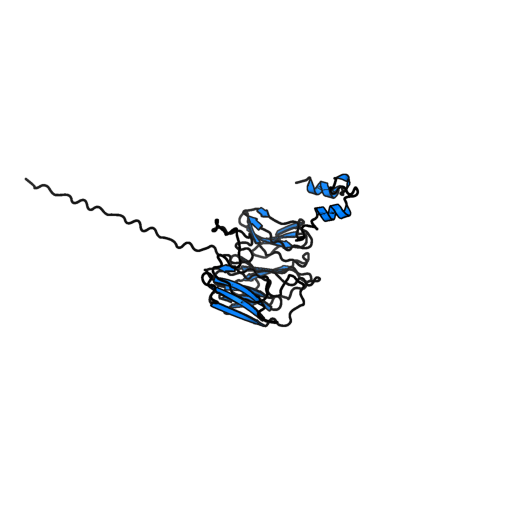 ? -11.768 -1.319 14.617 1.00 98.81 92 PHE A O 1
ATOM 704 N N . GLU A 1 93 ? -12.628 -0.988 16.649 1.00 97.94 93 GLU A N 1
ATOM 705 C CA . GLU A 1 93 ? -13.996 -1.269 16.238 1.00 97.94 93 GLU A CA 1
ATOM 706 C C . GLU A 1 93 ? -14.562 -0.064 15.473 1.00 97.94 93 GLU A C 1
ATOM 708 O O . GLU A 1 93 ? -14.609 1.053 15.982 1.00 97.94 93 GLU A O 1
ATOM 713 N N . GLY A 1 94 ? -15.011 -0.264 14.235 1.00 95.88 94 GLY A N 1
ATOM 714 C CA . GLY A 1 94 ? -15.355 0.831 13.324 1.00 95.88 94 GLY A CA 1
ATOM 715 C C . GLY A 1 94 ? -16.557 1.681 13.746 1.00 95.88 94 GLY A C 1
ATOM 716 O O . GLY A 1 94 ? -16.691 2.814 13.284 1.00 95.88 94 GLY A O 1
ATOM 717 N N . LYS A 1 95 ? -17.428 1.180 14.632 1.00 94.25 95 LYS A N 1
ATOM 718 C CA . LYS A 1 95 ? -18.610 1.925 15.104 1.00 94.25 95 LYS A CA 1
ATOM 719 C C . LYS A 1 95 ? -18.303 2.800 16.309 1.00 94.25 95 LYS A C 1
ATOM 721 O O . LYS A 1 95 ? -18.853 3.894 16.402 1.00 94.25 95 LYS A O 1
ATOM 726 N N . THR A 1 96 ? -17.482 2.311 17.229 1.00 96.81 96 THR A N 1
ATOM 727 C CA . THR A 1 96 ? -17.224 2.962 18.520 1.00 96.81 96 THR A CA 1
ATOM 728 C C . THR A 1 96 ? -15.843 3.599 18.617 1.00 96.81 96 THR A C 1
ATOM 730 O O . THR A 1 96 ? -15.658 4.491 19.442 1.00 96.81 96 THR A O 1
ATOM 733 N N . GLY A 1 97 ? -14.883 3.161 17.801 1.00 97.75 97 GLY A N 1
ATOM 734 C CA . GLY A 1 97 ? -13.479 3.544 17.920 1.00 97.75 97 GLY A CA 1
ATOM 735 C C . GLY A 1 97 ? -12.747 2.857 19.077 1.00 97.75 97 GLY A C 1
ATOM 736 O O . GLY A 1 97 ? -11.638 3.268 19.407 1.00 97.75 97 GLY A O 1
ATOM 737 N N . GLU A 1 98 ? -13.344 1.844 19.716 1.00 98.25 98 GLU A N 1
ATOM 738 C CA . GLU A 1 98 ? -12.684 1.065 20.770 1.00 98.25 98 GLU A CA 1
ATOM 739 C C . GLU A 1 98 ? -11.478 0.309 20.201 1.00 98.25 98 GLU A C 1
ATOM 741 O O . GLU A 1 98 ? -11.605 -0.394 19.200 1.00 98.25 98 GLU A O 1
ATOM 746 N N . GLU A 1 99 ? -10.309 0.441 20.833 1.00 98.56 99 GLU A N 1
ATOM 747 C CA . GLU A 1 99 ? -9.120 -0.338 20.470 1.00 98.56 99 GLU A CA 1
ATOM 748 C C . GLU A 1 99 ? -9.362 -1.816 20.797 1.00 98.56 99 GLU A C 1
ATOM 750 O O . GLU A 1 99 ? -9.515 -2.188 21.959 1.00 98.56 99 GLU A O 1
ATOM 755 N N . ILE A 1 100 ? -9.393 -2.661 19.765 1.00 98.62 100 ILE A N 1
ATOM 756 C CA . ILE A 1 100 ? -9.560 -4.111 19.909 1.00 98.62 100 ILE A CA 1
ATOM 757 C C . ILE A 1 100 ? -8.213 -4.763 20.201 1.00 98.62 100 ILE A C 1
ATOM 759 O O . ILE A 1 100 ? -8.101 -5.613 21.086 1.00 98.62 100 ILE A O 1
ATOM 763 N N . TRP A 1 101 ? -7.187 -4.372 19.449 1.00 98.81 101 TRP A N 1
ATOM 764 C CA . TRP A 1 101 ? -5.822 -4.825 19.665 1.00 98.81 101 TRP A CA 1
ATOM 765 C C . TRP A 1 101 ? -4.815 -3.824 19.100 1.00 98.81 101 TRP A C 1
ATOM 767 O O . TRP A 1 101 ? -5.107 -3.052 18.182 1.00 98.81 101 TRP A O 1
ATOM 777 N N . ARG A 1 102 ? -3.590 -3.896 19.622 1.00 98.69 102 ARG A N 1
ATOM 778 C CA . ARG A 1 102 ? -2.416 -3.204 19.092 1.00 98.69 102 ARG A CA 1
ATOM 779 C C . ARG A 1 102 ? -1.221 -4.149 19.071 1.00 98.69 102 ARG A C 1
ATOM 781 O O . ARG A 1 102 ? -1.003 -4.900 20.023 1.00 98.69 102 ARG A O 1
ATOM 788 N N . ARG A 1 103 ? -0.434 -4.093 17.996 1.00 98.62 103 ARG A N 1
ATOM 789 C CA . ARG A 1 103 ? 0.811 -4.851 17.840 1.00 98.62 103 ARG A CA 1
ATOM 790 C C . ARG A 1 103 ? 1.979 -3.891 17.630 1.00 98.62 103 ARG A C 1
ATOM 792 O O . ARG A 1 103 ? 2.024 -3.197 16.619 1.00 98.62 103 ARG A O 1
ATOM 799 N N . ASP A 1 104 ? 2.916 -3.902 18.576 1.00 98.56 104 ASP A N 1
ATOM 800 C CA . ASP A 1 104 ? 4.083 -3.010 18.605 1.00 98.56 104 ASP A CA 1
ATOM 801 C C . ASP A 1 104 ? 5.359 -3.732 18.126 1.00 98.56 104 ASP A C 1
ATOM 803 O O . ASP A 1 104 ? 5.622 -4.872 18.515 1.00 98.56 104 ASP A O 1
ATOM 807 N N . PHE A 1 105 ? 6.174 -3.069 17.308 1.00 98.50 105 PHE A N 1
ATOM 808 C CA . PHE A 1 105 ? 7.422 -3.571 16.736 1.00 98.50 105 PHE A CA 1
ATOM 809 C C . PHE A 1 105 ? 8.551 -2.576 17.001 1.00 98.50 105 PHE A C 1
ATOM 811 O O . PHE A 1 105 ? 8.463 -1.410 16.618 1.00 98.50 105 PHE A O 1
ATOM 818 N N . GLU A 1 106 ? 9.641 -3.044 17.601 1.00 97.94 106 GLU A N 1
ATOM 819 C CA . GLU A 1 106 ? 10.870 -2.255 17.721 1.00 97.94 106 GLU A CA 1
ATOM 820 C C . GLU A 1 106 ? 11.441 -1.990 16.325 1.00 97.94 106 GLU A C 1
ATOM 822 O O . GLU A 1 106 ? 11.687 -2.926 15.563 1.00 97.94 106 GLU A O 1
ATOM 827 N N . THR A 1 107 ? 11.658 -0.722 15.973 1.00 95.94 107 THR A N 1
ATOM 828 C CA . THR A 1 107 ? 12.040 -0.345 14.601 1.00 95.94 107 THR A CA 1
ATOM 829 C C . THR A 1 107 ? 13.472 -0.728 14.248 1.00 95.94 107 THR A C 1
ATOM 831 O O . THR A 1 107 ? 13.812 -0.807 13.070 1.00 95.94 107 THR A O 1
ATOM 834 N N . GLY A 1 108 ? 14.337 -0.895 15.251 1.00 92.88 108 GLY A N 1
ATOM 835 C CA . GLY A 1 108 ? 15.780 -0.781 15.054 1.00 92.88 108 GLY A CA 1
ATOM 836 C C . GLY A 1 108 ? 16.182 0.649 14.674 1.00 92.88 108 GLY A C 1
ATOM 837 O O . GLY A 1 108 ? 15.434 1.599 14.908 1.00 92.88 108 GLY A O 1
ATOM 838 N N . GLU A 1 109 ? 17.365 0.805 14.079 1.00 93.75 109 GLU A N 1
ATOM 839 C CA . GLU A 1 109 ? 17.875 2.117 13.670 1.00 93.75 109 GLU A CA 1
ATOM 840 C C . GLU A 1 109 ? 17.060 2.691 12.504 1.00 93.75 109 GLU A C 1
ATOM 842 O O . GLU A 1 109 ? 16.978 2.107 11.422 1.00 93.75 109 GLU A O 1
ATOM 847 N N . LEU A 1 110 ? 16.468 3.862 12.729 1.00 94.81 110 LEU A N 1
ATOM 848 C CA . LEU A 1 110 ? 15.664 4.555 11.732 1.00 94.81 110 LEU A CA 1
ATOM 849 C C . LEU A 1 110 ? 16.549 5.364 10.770 1.00 94.81 110 LEU A C 1
ATOM 851 O O . LEU A 1 110 ? 17.338 6.198 11.225 1.00 94.81 110 LEU A O 1
ATOM 855 N N . PRO A 1 111 ? 16.391 5.206 9.442 1.00 91.69 111 PRO A N 1
ATOM 856 C CA . PRO A 1 111 ? 17.098 6.048 8.489 1.00 91.69 111 PRO A CA 1
ATOM 857 C C . PRO A 1 111 ? 16.568 7.488 8.556 1.00 91.69 111 PRO A C 1
ATOM 859 O O . PRO A 1 111 ? 15.373 7.697 8.791 1.00 91.69 111 PRO A O 1
ATOM 862 N N . PRO A 1 112 ? 17.408 8.506 8.304 1.00 91.56 112 PRO A N 1
ATOM 863 C CA . PRO A 1 112 ? 16.929 9.874 8.206 1.00 91.56 112 PRO A CA 1
ATOM 864 C C . PRO A 1 112 ? 15.980 10.013 7.012 1.00 91.56 112 PRO A C 1
ATOM 866 O O . PRO A 1 112 ? 16.284 9.566 5.904 1.00 91.56 112 PRO A O 1
ATOM 869 N N . ILE A 1 113 ? 14.852 10.682 7.239 1.00 94.38 113 ILE A N 1
ATOM 870 C CA . ILE A 1 113 ? 13.872 11.014 6.204 1.00 94.38 113 ILE A CA 1
ATOM 871 C C . ILE A 1 113 ? 13.553 12.510 6.232 1.00 94.38 113 ILE A C 1
ATOM 873 O O . ILE A 1 113 ? 13.700 13.167 7.264 1.00 94.38 113 ILE A O 1
ATOM 877 N N . MET A 1 114 ? 13.113 13.065 5.105 1.00 90.94 114 MET A N 1
ATOM 878 C CA . MET A 1 114 ? 12.683 14.458 5.009 1.00 90.94 114 MET A CA 1
ATOM 879 C C . MET A 1 114 ? 11.165 14.609 5.065 1.00 90.94 114 MET A C 1
ATOM 881 O O . MET A 1 114 ? 10.402 13.787 4.559 1.00 90.94 114 MET A O 1
ATOM 885 N N . ALA A 1 115 ? 10.737 15.726 5.651 1.00 87.81 115 ALA A N 1
ATOM 886 C CA . ALA A 1 115 ? 9.344 16.142 5.674 1.00 87.81 115 ALA A CA 1
ATOM 887 C C . ALA A 1 115 ? 8.799 16.375 4.243 1.00 87.81 115 ALA A C 1
ATOM 889 O O . ALA A 1 115 ? 9.554 16.807 3.370 1.00 87.81 115 ALA A O 1
ATOM 890 N N . PRO A 1 116 ? 7.492 16.153 3.999 1.00 88.94 116 PRO A N 1
ATOM 891 C CA . PRO A 1 116 ? 6.463 15.850 4.998 1.00 88.94 116 PRO A CA 1
ATOM 892 C C . PRO A 1 116 ? 6.334 14.362 5.359 1.00 88.94 116 PRO A C 1
ATOM 894 O O . PRO A 1 116 ? 5.448 14.026 6.140 1.00 88.94 116 PRO A O 1
ATOM 897 N N . ASN A 1 117 ? 7.179 13.474 4.823 1.00 93.25 117 ASN A N 1
ATOM 898 C CA . ASN A 1 117 ? 7.042 12.041 5.070 1.00 93.25 117 ASN A CA 1
ATOM 899 C C . ASN A 1 117 ? 7.392 11.656 6.520 1.00 93.25 117 ASN A C 1
ATOM 901 O O . ASN A 1 117 ? 8.131 12.374 7.200 1.00 93.25 117 ASN A O 1
ATOM 905 N N . LYS A 1 118 ? 6.866 10.508 6.965 1.00 95.25 118 LYS A N 1
ATOM 906 C CA . LYS A 1 118 ? 7.089 9.877 8.275 1.00 95.25 118 LYS A CA 1
ATOM 907 C C . LYS A 1 118 ? 7.557 8.429 8.104 1.00 95.25 118 LYS A C 1
ATOM 909 O O . LYS A 1 118 ? 7.571 7.907 6.996 1.00 95.25 118 LYS A O 1
ATOM 914 N N . GLN A 1 119 ? 7.986 7.792 9.194 1.00 95.94 119 GLN A N 1
ATOM 915 C CA . GLN A 1 119 ? 8.492 6.413 9.132 1.00 95.94 119 GLN A CA 1
ATOM 916 C C . GLN A 1 119 ? 7.354 5.401 8.921 1.00 95.94 119 GLN A C 1
ATOM 918 O O . GLN A 1 119 ? 7.505 4.449 8.160 1.00 95.94 119 GLN A O 1
ATOM 923 N N . ALA A 1 120 ? 6.191 5.630 9.543 1.00 96.75 120 ALA A N 1
ATOM 924 C CA . ALA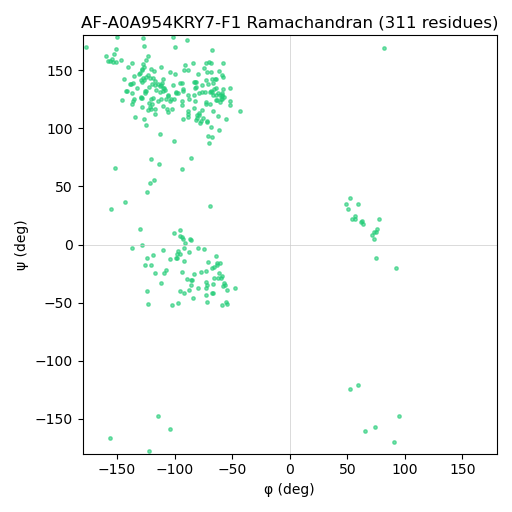 A 1 120 ? 4.990 4.805 9.393 1.00 96.75 120 ALA A CA 1
ATOM 925 C C . ALA A 1 120 ? 4.057 5.357 8.295 1.00 96.75 120 ALA A C 1
ATOM 927 O O . ALA A 1 120 ? 2.956 5.845 8.563 1.00 96.75 120 ALA A O 1
ATOM 928 N N . SER A 1 121 ? 4.529 5.347 7.048 1.00 96.12 121 SER A N 1
ATOM 929 C CA . SER A 1 121 ? 3.779 5.892 5.901 1.00 96.12 121 SER A CA 1
ATOM 930 C C . SER A 1 121 ? 3.139 4.839 5.003 1.00 96.12 121 SER A C 1
ATOM 932 O O . SER A 1 121 ? 2.301 5.178 4.169 1.00 96.12 121 SER A O 1
ATOM 934 N N . SER A 1 122 ? 3.512 3.569 5.159 1.00 97.00 122 SER A N 1
ATOM 935 C CA . SER A 1 122 ? 2.888 2.473 4.421 1.00 97.00 122 SER A CA 1
ATOM 936 C C . SER A 1 122 ? 1.482 2.212 4.953 1.00 97.00 122 SER A C 1
ATOM 938 O O . SER A 1 122 ? 1.299 1.909 6.124 1.00 97.00 122 SER A O 1
ATOM 940 N N . THR A 1 123 ? 0.479 2.318 4.086 1.00 98.50 123 THR A N 1
ATOM 941 C CA . THR A 1 123 ? -0.889 1.878 4.394 1.00 98.50 123 THR A CA 1
ATOM 942 C C . THR A 1 123 ? -0.963 0.348 4.383 1.00 98.50 123 THR A C 1
ATOM 944 O O . THR A 1 123 ? -0.494 -0.237 3.398 1.00 98.50 123 THR A O 1
ATOM 947 N N . PRO A 1 124 ? -1.546 -0.294 5.414 1.00 98.56 124 PRO A N 1
ATOM 948 C CA . PRO A 1 124 ? -1.754 -1.741 5.436 1.00 98.56 124 PRO A CA 1
ATOM 949 C C . PRO A 1 124 ? -2.789 -2.197 4.393 1.00 98.56 124 PRO A C 1
ATOM 951 O O . PRO A 1 124 ? -3.537 -1.387 3.843 1.00 98.56 124 PRO A O 1
ATOM 954 N N . VAL A 1 125 ? -2.867 -3.507 4.153 1.00 98.75 125 VAL A N 1
ATOM 955 C CA . VAL A 1 125 ? -3.973 -4.148 3.416 1.00 98.75 125 VAL A CA 1
ATOM 956 C C . VAL A 1 125 ? -4.561 -5.292 4.232 1.00 98.75 125 VAL A C 1
ATOM 958 O O . VAL A 1 125 ? -3.816 -5.994 4.906 1.00 98.75 125 VAL A O 1
ATOM 961 N N . CYS A 1 126 ? -5.875 -5.499 4.189 1.00 98.56 126 CYS A N 1
ATOM 962 C CA . CYS A 1 126 ? -6.547 -6.590 4.894 1.00 98.56 126 CYS A CA 1
ATOM 963 C C . CYS A 1 126 ? -7.389 -7.434 3.930 1.00 98.56 126 CYS A C 1
ATOM 965 O O . CYS A 1 126 ? -8.154 -6.889 3.144 1.00 98.56 126 CYS A O 1
ATOM 967 N N . ASP A 1 127 ? -7.267 -8.762 3.988 1.00 97.56 127 ASP A N 1
ATOM 968 C CA . ASP A 1 127 ? -8.061 -9.688 3.159 1.00 97.56 127 ASP A CA 1
ATOM 969 C C . ASP A 1 127 ? -9.317 -10.229 3.871 1.00 97.56 127 ASP A C 1
ATOM 971 O O . ASP A 1 127 ? -9.995 -11.119 3.359 1.00 97.56 127 ASP A O 1
ATOM 975 N N . GLY A 1 128 ? -9.615 -9.699 5.062 1.00 97.12 128 GLY A N 1
ATOM 976 C CA . GLY A 1 128 ? -10.696 -10.139 5.945 1.00 97.12 128 GLY A CA 1
ATOM 977 C C . GLY A 1 128 ? -10.274 -11.184 6.981 1.00 97.12 128 GLY A C 1
ATOM 978 O O . GLY A 1 128 ? -10.933 -11.298 8.013 1.00 97.12 128 GLY A O 1
ATOM 979 N N . GLU A 1 129 ? -9.168 -11.898 6.760 1.00 98.19 129 GLU A N 1
ATOM 980 C CA . GLU A 1 129 ? -8.592 -12.854 7.717 1.00 98.19 129 GLU A CA 1
ATOM 981 C C . GLU A 1 129 ? -7.246 -12.382 8.274 1.00 98.19 129 GLU A C 1
ATOM 983 O O . GLU A 1 129 ? -6.890 -12.691 9.415 1.00 98.19 129 GLU A O 1
ATOM 988 N N . ARG A 1 130 ? -6.470 -11.663 7.460 1.00 98.75 130 ARG A N 1
ATOM 989 C CA . ARG A 1 130 ? -5.113 -11.214 7.754 1.00 98.75 130 ARG A CA 1
ATOM 990 C C . ARG A 1 130 ? -4.925 -9.763 7.347 1.00 98.75 130 ARG A C 1
ATOM 992 O O . ARG A 1 130 ? -5.438 -9.318 6.323 1.00 98.75 130 ARG A O 1
ATOM 999 N N . VAL A 1 131 ? -4.129 -9.056 8.138 1.00 98.88 131 VAL A N 1
ATOM 1000 C CA . VAL A 1 131 ? -3.639 -7.708 7.851 1.00 98.88 131 VAL A CA 1
ATOM 1001 C C . VAL A 1 131 ? -2.171 -7.813 7.467 1.00 98.88 131 VAL A C 1
ATOM 1003 O O . VAL A 1 131 ? -1.374 -8.391 8.203 1.00 98.88 131 VAL A O 1
ATOM 1006 N N . TYR A 1 132 ? -1.813 -7.241 6.327 1.00 98.88 132 TYR A N 1
ATOM 1007 C CA . TYR A 1 132 ? -0.461 -7.211 5.794 1.00 98.88 132 TYR A CA 1
ATOM 1008 C C . TYR A 1 132 ? 0.101 -5.802 5.922 1.00 98.88 132 TYR A C 1
ATOM 1010 O O . TYR A 1 132 ? -0.506 -4.834 5.455 1.00 98.88 132 TYR A O 1
ATOM 1018 N N . VAL A 1 133 ? 1.263 -5.688 6.557 1.00 98.69 133 VAL A N 1
ATOM 1019 C CA . VAL A 1 133 ? 1.917 -4.407 6.847 1.00 98.69 133 VAL A CA 1
ATOM 1020 C C . VAL A 1 133 ? 3.358 -4.426 6.369 1.00 98.69 133 VAL A C 1
ATOM 1022 O O . VAL A 1 133 ? 3.995 -5.477 6.361 1.00 98.69 133 VAL A O 1
ATOM 1025 N N . TYR A 1 134 ? 3.876 -3.262 5.987 1.00 98.50 134 TYR A N 1
ATOM 1026 C CA . TYR A 1 134 ? 5.276 -3.083 5.626 1.00 98.50 134 TYR A CA 1
ATOM 1027 C C . TYR A 1 134 ? 5.901 -1.959 6.451 1.00 98.50 134 TYR A C 1
ATOM 1029 O O . TYR A 1 134 ? 5.359 -0.855 6.529 1.00 98.50 134 TYR A O 1
ATOM 1037 N N . PHE A 1 135 ? 7.078 -2.229 7.008 1.00 97.94 135 PHE A N 1
ATOM 1038 C CA . PHE A 1 135 ? 7.907 -1.259 7.710 1.00 97.94 135 PHE A CA 1
ATOM 1039 C C . PHE A 1 135 ? 9.305 -1.244 7.095 1.00 97.94 135 PHE A C 1
ATOM 1041 O O . PHE A 1 135 ? 9.929 -2.290 6.931 1.00 97.94 135 PHE A O 1
ATOM 1048 N N . SER A 1 136 ? 9.819 -0.057 6.772 1.00 95.56 136 SER A N 1
ATOM 1049 C CA . SER A 1 136 ? 11.048 0.111 5.978 1.00 95.56 136 SER A CA 1
ATOM 1050 C C . SER A 1 136 ? 12.280 -0.576 6.567 1.00 95.56 136 SER A C 1
ATOM 1052 O O . SER A 1 136 ? 13.131 -1.043 5.814 1.00 95.56 136 SER A O 1
ATOM 1054 N N . THR A 1 137 ? 12.376 -0.654 7.894 1.00 97.12 137 THR A N 1
ATOM 1055 C CA . THR A 1 137 ? 13.508 -1.270 8.596 1.00 97.12 137 THR A CA 1
ATOM 1056 C C . THR A 1 137 ? 13.305 -2.752 8.915 1.00 97.12 137 THR A C 1
ATOM 1058 O O . THR A 1 137 ? 14.277 -3.425 9.250 1.00 97.12 137 THR A O 1
ATOM 1061 N N . LEU A 1 138 ? 12.075 -3.272 8.814 1.00 97.50 138 LEU A N 1
ATOM 1062 C CA . LEU A 1 138 ? 11.721 -4.621 9.282 1.00 97.50 138 LEU A CA 1
ATOM 1063 C C . LEU A 1 138 ? 11.253 -5.559 8.159 1.00 97.50 138 LEU A C 1
ATOM 1065 O O . LEU A 1 138 ? 11.379 -6.774 8.276 1.00 97.50 138 LEU A O 1
ATOM 1069 N N . GLY A 1 139 ? 10.736 -5.012 7.061 1.00 97.69 139 GLY A N 1
ATOM 1070 C CA . GLY A 1 139 ? 10.133 -5.776 5.976 1.00 97.69 139 GLY A CA 1
ATOM 1071 C C . GLY A 1 139 ? 8.618 -5.888 6.103 1.00 97.69 139 GLY A C 1
ATOM 1072 O O . GLY A 1 139 ? 7.954 -4.950 6.545 1.00 97.69 139 GLY A O 1
ATOM 1073 N N . MET A 1 140 ? 8.064 -7.008 5.642 1.00 98.50 140 MET A N 1
ATOM 1074 C CA . MET A 1 140 ? 6.623 -7.236 5.558 1.00 98.50 140 MET A CA 1
ATOM 1075 C C . MET A 1 140 ? 6.164 -8.282 6.573 1.00 98.50 140 MET A C 1
ATOM 1077 O O . MET A 1 140 ? 6.833 -9.290 6.779 1.00 98.50 140 MET A O 1
ATOM 1081 N N . PHE A 1 141 ? 4.992 -8.068 7.160 1.00 98.81 141 PHE A N 1
ATOM 1082 C CA . PHE A 1 141 ? 4.381 -8.974 8.130 1.00 98.81 141 PHE A CA 1
ATOM 1083 C C . PHE A 1 141 ? 2.939 -9.259 7.740 1.00 98.81 141 PHE A C 1
ATOM 1085 O O . PHE A 1 141 ? 2.252 -8.372 7.230 1.00 98.81 141 PHE A O 1
ATOM 1092 N N . ALA A 1 142 ? 2.472 -10.468 8.039 1.00 98.88 142 ALA A N 1
ATOM 1093 C CA . ALA A 1 142 ? 1.053 -10.778 8.111 1.00 98.88 142 ALA A CA 1
ATOM 1094 C C . ALA A 1 142 ? 0.648 -11.026 9.558 1.00 98.88 142 ALA A C 1
ATOM 1096 O O . ALA A 1 142 ? 1.280 -11.820 10.255 1.00 98.88 142 ALA A O 1
ATOM 1097 N N . LEU A 1 143 ? -0.437 -10.386 9.970 1.00 98.94 143 LEU A N 1
ATOM 1098 C CA . LEU A 1 143 ? -1.049 -10.508 11.286 1.00 98.94 143 LEU A CA 1
ATOM 1099 C C . LEU A 1 143 ? -2.458 -11.065 11.124 1.00 98.94 143 LEU A C 1
ATOM 1101 O O . LEU A 1 143 ? -3.111 -10.790 10.118 1.00 98.94 143 LEU A O 1
ATOM 1105 N N . LYS A 1 144 ? -2.966 -11.813 12.100 1.00 98.75 144 LYS A N 1
ATOM 1106 C CA . LYS A 1 144 ? -4.387 -12.179 12.113 1.00 98.75 144 LYS A CA 1
ATOM 1107 C C . LYS A 1 144 ? -5.245 -10.931 12.314 1.00 98.75 144 LYS A C 1
ATOM 1109 O O . LYS A 1 144 ? -4.969 -10.113 13.189 1.00 98.75 144 LYS A O 1
ATOM 1114 N N . ALA A 1 145 ? -6.299 -10.793 11.517 1.00 98.31 145 ALA A N 1
ATOM 1115 C CA . ALA A 1 145 ? -7.150 -9.605 11.526 1.00 98.31 145 ALA A CA 1
ATOM 1116 C C . ALA A 1 145 ? -7.928 -9.418 12.843 1.00 98.31 145 ALA A C 1
ATOM 1118 O O . ALA A 1 145 ? -8.213 -8.284 13.237 1.00 98.31 145 ALA A O 1
ATOM 1119 N N . ASP A 1 146 ? -8.251 -10.509 13.539 1.00 96.81 146 ASP A N 1
ATOM 1120 C CA . ASP A 1 146 ? -9.089 -10.516 14.741 1.00 96.81 146 ASP A CA 1
ATOM 1121 C C . ASP A 1 146 ? -8.327 -10.217 16.039 1.00 96.81 146 ASP A C 1
ATOM 1123 O O . ASP A 1 146 ? -8.908 -9.638 16.956 1.00 96.81 146 ASP A O 1
ATOM 1127 N N . ASN A 1 147 ? -7.045 -10.580 16.128 1.00 98.06 147 ASN A N 1
ATOM 1128 C CA . ASN A 1 147 ? -6.275 -10.471 17.371 1.00 98.06 147 ASN A CA 1
ATOM 1129 C C . ASN A 1 147 ? -4.843 -9.923 17.218 1.00 98.06 147 ASN A C 1
ATOM 1131 O O . ASN A 1 147 ? -4.157 -9.751 18.225 1.00 98.06 147 ASN A O 1
ATOM 1135 N N . GLY A 1 148 ? -4.382 -9.656 15.993 1.00 98.56 148 GLY A N 1
ATOM 1136 C CA . GLY A 1 148 ? -3.062 -9.079 15.733 1.00 98.56 148 GLY A CA 1
ATOM 1137 C C . GLY A 1 148 ? -1.882 -10.033 15.947 1.00 98.56 148 GLY A C 1
ATOM 1138 O O . GLY A 1 148 ? -0.741 -9.575 15.947 1.00 98.56 148 GLY A O 1
ATOM 1139 N N . GLU A 1 149 ? -2.119 -11.337 16.137 1.00 98.69 149 GLU A N 1
ATOM 1140 C CA . GLU A 1 149 ? -1.046 -12.329 16.262 1.00 98.69 149 GLU A CA 1
ATOM 1141 C C . GLU A 1 149 ? -0.272 -12.486 14.948 1.00 98.69 149 GLU A C 1
ATOM 1143 O O . GLU A 1 149 ? -0.865 -12.575 13.869 1.00 98.69 149 GLU A O 1
ATOM 1148 N N . ASP A 1 150 ? 1.052 -12.597 15.058 1.00 98.50 150 ASP A N 1
ATOM 1149 C CA . ASP A 1 150 ? 1.946 -12.795 13.919 1.00 98.50 150 ASP A CA 1
ATOM 1150 C C . ASP A 1 150 ? 1.634 -14.129 13.204 1.00 98.50 150 ASP A C 1
ATOM 1152 O O . ASP A 1 150 ? 1.536 -15.191 13.826 1.00 98.50 150 ASP A O 1
ATOM 1156 N N . VAL A 1 151 ? 1.482 -14.078 11.878 1.00 98.75 151 VAL A N 1
ATOM 1157 C CA . VAL A 1 151 ? 1.267 -15.247 11.007 1.00 98.75 151 VAL A CA 1
ATOM 1158 C C . VAL A 1 151 ? 2.559 -15.606 10.284 1.00 98.75 151 VAL A C 1
ATOM 1160 O O . VAL A 1 151 ? 2.995 -16.756 10.321 1.00 98.75 151 VAL A O 1
ATOM 1163 N N . TRP A 1 152 ? 3.168 -14.623 9.625 1.00 98.81 152 TRP A N 1
ATOM 1164 C CA . TRP A 1 152 ? 4.465 -14.759 8.976 1.00 98.81 152 TRP A CA 1
ATOM 1165 C C . TRP A 1 152 ? 5.173 -13.409 8.897 1.00 98.81 152 TRP A C 1
ATOM 1167 O O . TRP A 1 152 ? 4.541 -12.351 8.916 1.00 98.81 152 TRP A O 1
ATOM 1177 N N . GLU A 1 153 ? 6.494 -13.470 8.770 1.00 98.62 153 GLU A N 1
ATOM 1178 C CA . GLU A 1 153 ? 7.367 -12.333 8.499 1.00 98.62 153 GLU A CA 1
ATOM 1179 C C . GLU A 1 153 ? 8.174 -12.600 7.229 1.00 98.62 153 GLU A C 1
ATOM 1181 O O . GLU A 1 153 ? 8.553 -13.737 6.932 1.00 98.62 153 GLU A O 1
ATOM 1186 N N . LEU A 1 154 ? 8.440 -11.542 6.476 1.00 98.50 154 LEU A N 1
ATOM 1187 C CA . LEU A 1 154 ? 9.283 -11.575 5.300 1.00 98.50 154 LEU A CA 1
ATOM 1188 C C . LEU A 1 154 ? 10.240 -10.384 5.339 1.00 98.50 154 LEU A C 1
ATOM 1190 O O . LEU A 1 154 ? 9.811 -9.247 5.118 1.00 98.50 154 LEU A O 1
ATOM 1194 N N . PRO A 1 155 ? 11.542 -10.624 5.558 1.00 97.31 155 PRO A N 1
ATOM 1195 C CA . PRO A 1 155 ? 12.541 -9.581 5.425 1.00 97.31 155 PRO A CA 1
ATOM 1196 C C . PRO A 1 155 ? 12.515 -9.001 4.010 1.00 97.31 155 PRO A C 1
ATOM 1198 O O . PRO A 1 155 ? 12.655 -9.721 3.019 1.00 97.31 155 PRO A O 1
ATOM 1201 N N . VAL A 1 156 ? 12.367 -7.683 3.920 1.00 96.62 156 VAL A N 1
ATOM 1202 C CA . VAL A 1 156 ? 12.484 -6.927 2.673 1.00 96.62 156 VAL A CA 1
ATOM 1203 C C . VAL A 1 156 ? 13.620 -5.934 2.853 1.00 96.62 156 VAL A C 1
ATOM 1205 O O . VAL A 1 156 ? 13.774 -5.343 3.919 1.00 96.62 156 VAL A O 1
ATOM 1208 N N . GLN A 1 157 ? 14.451 -5.781 1.824 1.00 94.25 157 GLN A N 1
ATOM 1209 C CA . GLN A 1 157 ? 15.588 -4.867 1.875 1.00 94.25 157 GLN A CA 1
ATOM 1210 C C . GLN A 1 157 ? 15.115 -3.433 2.183 1.00 94.25 157 GLN A C 1
ATOM 1212 O O . GLN A 1 157 ? 14.176 -2.937 1.555 1.00 94.25 157 GLN A O 1
ATOM 1217 N N . MET A 1 158 ? 15.786 -2.752 3.113 1.00 95.44 158 MET A N 1
ATOM 1218 C CA . MET A 1 158 ? 15.485 -1.350 3.404 1.00 95.44 158 MET A CA 1
ATOM 1219 C C . MET A 1 158 ? 15.715 -0.497 2.142 1.00 95.44 158 MET A C 1
ATOM 1221 O O . MET A 1 158 ? 16.787 -0.600 1.535 1.00 95.44 158 MET A O 1
ATOM 1225 N N . PRO A 1 159 ? 14.743 0.333 1.726 1.00 94.88 159 PRO A N 1
ATOM 1226 C CA . PRO A 1 159 ? 14.856 1.115 0.508 1.00 94.88 159 PRO A CA 1
ATOM 1227 C C . PRO A 1 159 ? 15.867 2.243 0.672 1.00 94.88 159 PRO A C 1
ATOM 1229 O O . PRO A 1 159 ? 16.012 2.831 1.747 1.00 94.88 159 PRO A O 1
ATOM 1232 N N . TYR A 1 160 ? 16.530 2.589 -0.426 1.00 92.44 160 TYR A N 1
ATOM 1233 C CA . TYR A 1 160 ? 17.475 3.698 -0.466 1.00 92.44 160 TYR A CA 1
ATOM 1234 C C . TYR A 1 160 ? 16.942 4.846 -1.320 1.00 92.44 160 TYR A C 1
ATOM 1236 O O . TYR A 1 160 ? 16.647 4.667 -2.498 1.00 92.44 160 TYR A O 1
ATOM 1244 N N . TYR A 1 161 ? 16.873 6.044 -0.741 1.00 90.06 161 TYR A N 1
ATOM 1245 C CA . TYR A 1 161 ? 16.446 7.255 -1.440 1.00 90.06 161 TYR A CA 1
ATOM 1246 C C . TYR A 1 161 ? 17.550 8.305 -1.398 1.00 90.06 161 TYR A C 1
ATOM 1248 O O . TYR A 1 161 ? 17.881 8.819 -0.330 1.00 90.06 161 TYR A O 1
ATOM 1256 N N . LEU A 1 162 ? 18.062 8.702 -2.562 1.00 87.25 162 LEU A N 1
ATOM 1257 C CA . LEU A 1 162 ? 19.096 9.733 -2.705 1.00 87.25 162 LEU A CA 1
ATOM 1258 C C . LEU A 1 162 ? 18.660 11.072 -2.110 1.00 87.25 162 LEU A C 1
ATOM 1260 O O . LEU A 1 162 ? 19.467 11.810 -1.552 1.00 87.25 162 LEU A O 1
ATOM 1264 N N . MET A 1 163 ? 17.372 11.389 -2.244 1.00 86.00 163 MET A N 1
ATOM 1265 C CA . MET A 1 163 ? 16.783 12.606 -1.697 1.00 86.00 163 MET A CA 1
ATOM 1266 C C . MET A 1 163 ? 16.195 12.403 -0.300 1.00 86.00 163 MET A C 1
ATOM 1268 O O . MET A 1 163 ? 15.571 13.319 0.196 1.00 86.00 163 MET A O 1
ATOM 1272 N N . GLY A 1 164 ? 16.328 11.237 0.336 1.00 88.44 164 GLY A N 1
ATOM 1273 C CA . GLY A 1 164 ? 15.858 11.032 1.710 1.00 88.44 164 GLY A CA 1
ATOM 1274 C C . GLY A 1 164 ? 14.350 11.198 1.925 1.00 88.44 164 GLY A C 1
ATOM 1275 O O . GLY A 1 164 ? 13.931 11.406 3.053 1.00 88.44 164 GLY A O 1
ATOM 1276 N N . TRP A 1 165 ? 13.507 11.123 0.891 1.00 90.25 165 TRP A N 1
ATOM 1277 C CA . TRP A 1 165 ? 12.049 11.257 1.046 1.00 90.25 165 TRP A CA 1
ATOM 1278 C C . TRP A 1 165 ? 11.416 10.157 1.912 1.00 90.25 165 TRP A C 1
ATOM 1280 O O . TRP A 1 165 ? 10.319 10.357 2.417 1.00 90.25 165 TRP A O 1
ATOM 1290 N N . GLY A 1 166 ? 12.106 9.037 2.137 1.00 92.88 166 GLY A N 1
ATOM 1291 C CA . GLY A 1 166 ? 11.639 7.934 2.979 1.00 92.88 166 GLY A CA 1
ATOM 1292 C C . GLY A 1 166 ? 10.684 6.984 2.257 1.00 92.88 166 GLY A C 1
ATOM 1293 O O . GLY A 1 166 ? 10.236 7.259 1.150 1.00 92.88 166 GLY A O 1
ATOM 1294 N N . ALA A 1 167 ? 10.387 5.844 2.879 1.00 93.81 167 ALA A N 1
ATOM 1295 C CA . ALA A 1 167 ? 9.503 4.834 2.301 1.00 93.81 167 ALA A CA 1
ATOM 1296 C C . ALA A 1 167 ? 8.021 5.204 2.465 1.00 93.81 167 ALA A C 1
ATOM 1298 O O . ALA A 1 167 ? 7.637 5.790 3.474 1.00 93.81 167 ALA A O 1
ATOM 1299 N N . ALA A 1 168 ? 7.192 4.833 1.487 1.00 93.44 168 ALA A N 1
ATOM 1300 C CA . ALA A 1 168 ? 5.728 4.915 1.576 1.00 93.44 168 ALA A CA 1
ATOM 1301 C C . ALA A 1 168 ? 5.040 3.901 0.638 1.00 93.44 168 ALA A C 1
ATOM 1303 O O . ALA A 1 168 ? 3.973 4.159 0.088 1.00 93.44 168 ALA A O 1
ATOM 1304 N N . HIS A 1 169 ? 5.683 2.756 0.400 1.00 93.81 169 HIS A N 1
ATOM 1305 C CA . HIS A 1 169 ? 5.144 1.694 -0.447 1.00 93.81 169 HIS A CA 1
ATOM 1306 C C . HIS A 1 169 ? 4.060 0.928 0.301 1.00 93.81 169 HIS A C 1
ATOM 1308 O O . HIS A 1 169 ? 4.303 0.504 1.429 1.00 93.81 169 HIS A O 1
ATOM 1314 N N . SER A 1 170 ? 2.902 0.709 -0.318 1.00 97.69 170 SER A N 1
ATOM 1315 C CA . SER A 1 170 ? 1.811 -0.075 0.273 1.00 97.69 170 SER A CA 1
ATOM 1316 C C . SER A 1 170 ? 1.612 -1.408 -0.444 1.00 97.69 170 SER A C 1
ATOM 1318 O O . SER A 1 170 ? 1.586 -1.422 -1.678 1.00 97.69 170 SER A O 1
ATOM 1320 N N . PRO A 1 171 ? 1.455 -2.519 0.299 1.00 98.12 171 PRO A N 1
ATOM 1321 C CA . PRO A 1 171 ? 1.047 -3.794 -0.276 1.00 98.12 171 PRO A CA 1
ATOM 1322 C C . PRO A 1 171 ? -0.406 -3.752 -0.776 1.00 98.12 171 PRO A C 1
ATOM 1324 O O . PRO A 1 171 ? -1.231 -2.979 -0.288 1.00 98.12 171 PRO A O 1
ATOM 1327 N N . ILE A 1 172 ? -0.722 -4.627 -1.730 1.00 98.38 172 ILE A N 1
ATOM 1328 C CA . ILE A 1 172 ? -2.097 -4.950 -2.137 1.00 98.38 172 ILE A CA 1
ATOM 1329 C C . ILE A 1 172 ? -2.330 -6.456 -2.036 1.00 98.38 172 ILE A C 1
ATOM 1331 O O . ILE A 1 172 ? -1.378 -7.235 -2.099 1.00 98.38 172 ILE A O 1
ATOM 1335 N N . VAL A 1 173 ? -3.594 -6.869 -1.949 1.00 98.25 173 VAL A N 1
ATOM 1336 C CA . VAL A 1 173 ? -3.989 -8.280 -2.035 1.00 98.25 173 VAL A CA 1
ATOM 1337 C C . VAL A 1 173 ? -4.847 -8.485 -3.273 1.00 98.25 173 VAL A C 1
ATOM 1339 O O . VAL A 1 173 ? -5.792 -7.739 -3.521 1.00 98.25 173 VAL A O 1
ATOM 1342 N N . HIS A 1 174 ? -4.533 -9.522 -4.044 1.00 97.06 174 HIS A N 1
ATOM 1343 C CA . HIS A 1 174 ? -5.392 -9.991 -5.124 1.00 97.06 174 HIS A CA 1
ATOM 1344 C C . HIS A 1 174 ? -5.293 -11.514 -5.242 1.00 97.06 174 HIS A C 1
ATOM 1346 O O . HIS A 1 174 ? -4.200 -12.068 -5.372 1.00 97.06 174 HIS A O 1
ATOM 1352 N N . GLY A 1 175 ? -6.436 -12.202 -5.173 1.00 95.50 175 GLY A N 1
ATOM 1353 C CA . GLY A 1 175 ? -6.482 -13.664 -5.108 1.00 95.50 175 GLY A CA 1
ATOM 1354 C C . GLY A 1 175 ? -5.731 -14.209 -3.888 1.00 95.50 175 GLY A C 1
ATOM 1355 O O . GLY A 1 175 ? -6.049 -13.865 -2.746 1.00 95.50 175 GLY A O 1
ATOM 1356 N N . ASP A 1 176 ? -4.727 -15.047 -4.146 1.00 97.69 176 ASP A N 1
ATOM 1357 C CA . ASP A 1 176 ? -3.882 -15.675 -3.119 1.00 97.69 176 ASP A CA 1
ATOM 1358 C C . ASP A 1 176 ? -2.521 -14.985 -2.946 1.00 97.69 176 ASP A C 1
ATOM 1360 O O . ASP A 1 176 ? -1.645 -15.500 -2.251 1.00 97.69 176 ASP A O 1
ATOM 1364 N N . LEU A 1 177 ? -2.332 -13.814 -3.565 1.00 98.62 177 LEU A N 1
ATOM 1365 C CA . LEU A 1 177 ? -1.061 -13.097 -3.557 1.00 98.62 177 LEU A CA 1
ATOM 1366 C C . LEU A 1 177 ? -1.152 -11.768 -2.811 1.00 98.62 177 LEU A C 1
ATOM 1368 O O . LEU A 1 177 ? -2.090 -10.991 -3.004 1.00 98.62 177 LEU A O 1
ATOM 1372 N N . VAL A 1 178 ? -0.111 -11.484 -2.028 1.00 98.75 178 VAL A N 1
ATOM 1373 C CA . VAL A 1 178 ? 0.240 -10.122 -1.610 1.00 98.75 178 VAL A CA 1
ATOM 1374 C C . VAL A 1 178 ? 1.254 -9.590 -2.613 1.00 98.75 178 VAL A C 1
ATOM 1376 O O . VAL A 1 178 ? 2.294 -10.217 -2.823 1.00 98.75 178 VAL A O 1
ATOM 1379 N N . ILE A 1 179 ? 0.963 -8.450 -3.236 1.00 98.81 179 ILE A N 1
ATOM 1380 C CA . ILE A 1 179 ? 1.844 -7.802 -4.214 1.00 98.81 179 ILE A CA 1
ATOM 1381 C C . ILE A 1 179 ? 2.417 -6.528 -3.602 1.00 98.81 179 ILE A C 1
ATOM 1383 O O . ILE A 1 179 ? 1.690 -5.723 -3.019 1.00 98.81 179 ILE A O 1
ATOM 1387 N N . PHE A 1 180 ? 3.722 -6.329 -3.772 1.00 98.50 180 PHE A N 1
ATOM 1388 C CA . PHE A 1 180 ? 4.451 -5.198 -3.211 1.00 98.50 180 PHE A CA 1
ATOM 1389 C C . PHE A 1 180 ? 5.433 -4.611 -4.230 1.00 98.50 180 PHE A C 1
ATOM 1391 O O . PHE A 1 180 ? 6.215 -5.340 -4.846 1.00 98.50 180 PHE A O 1
ATOM 1398 N N . ASN A 1 181 ? 5.383 -3.289 -4.410 1.00 97.94 181 ASN A N 1
ATOM 1399 C CA . ASN A 1 181 ? 6.293 -2.534 -5.271 1.00 97.94 181 ASN A CA 1
ATOM 1400 C C . ASN A 1 181 ? 7.220 -1.676 -4.417 1.00 97.94 181 ASN A C 1
ATOM 1402 O O . ASN A 1 181 ? 6.745 -0.768 -3.739 1.00 97.94 181 ASN A O 1
ATOM 1406 N N . GLN A 1 182 ? 8.523 -1.918 -4.515 1.00 97.31 182 GLN A N 1
ATOM 1407 C CA . GLN A 1 182 ? 9.549 -1.052 -3.953 1.00 97.31 182 GLN A CA 1
ATOM 1408 C C . GLN A 1 182 ? 10.328 -0.431 -5.103 1.00 97.31 182 GLN A C 1
ATOM 1410 O O . GLN A 1 182 ? 11.278 -1.020 -5.607 1.00 97.31 182 GLN A O 1
ATOM 1415 N N . ASP A 1 183 ? 9.931 0.772 -5.502 1.00 95.62 183 ASP A N 1
ATOM 1416 C CA . ASP A 1 183 ? 10.736 1.605 -6.390 1.00 95.62 183 ASP A CA 1
ATOM 1417 C C . ASP A 1 183 ? 11.604 2.539 -5.528 1.00 95.62 183 ASP A C 1
ATOM 1419 O O . ASP A 1 183 ? 11.097 3.458 -4.878 1.00 95.62 183 ASP A O 1
ATOM 1423 N N . ASP A 1 184 ? 12.911 2.271 -5.491 1.00 94.06 184 ASP A N 1
ATOM 1424 C CA . ASP A 1 184 ? 13.935 3.037 -4.775 1.00 94.06 184 ASP A CA 1
ATOM 1425 C C . ASP A 1 184 ? 15.095 3.425 -5.725 1.00 94.06 184 ASP A C 1
ATOM 1427 O O . ASP A 1 184 ? 15.074 3.099 -6.912 1.00 94.06 184 ASP A O 1
ATOM 1431 N N . ASP A 1 185 ? 16.088 4.174 -5.240 1.00 91.94 185 ASP A N 1
ATOM 1432 C CA . ASP A 1 185 ? 17.207 4.665 -6.061 1.00 91.94 185 ASP A CA 1
ATOM 1433 C C . ASP A 1 185 ? 18.389 3.672 -6.169 1.00 91.94 185 ASP A C 1
ATOM 1435 O O . ASP A 1 185 ? 19.427 4.026 -6.735 1.00 91.94 185 ASP A O 1
ATOM 1439 N N . LEU A 1 186 ? 18.281 2.457 -5.612 1.00 92.81 186 LEU A N 1
ATOM 1440 C CA . LEU A 1 186 ? 19.385 1.489 -5.548 1.00 92.81 186 LEU A CA 1
ATOM 1441 C C . LEU A 1 186 ? 19.063 0.140 -6.196 1.00 92.81 186 LEU A C 1
ATOM 1443 O O . LEU A 1 186 ? 19.872 -0.387 -6.960 1.00 92.81 186 LEU A O 1
ATOM 1447 N N . SER A 1 187 ? 17.949 -0.484 -5.839 1.00 94.50 187 SER A N 1
ATOM 1448 C CA . SER A 1 187 ? 17.572 -1.834 -6.263 1.00 94.50 187 SER A CA 1
ATOM 1449 C C . SER A 1 187 ? 16.045 -1.986 -6.290 1.00 94.50 187 SER A C 1
ATOM 1451 O O . SER A 1 187 ? 15.501 -2.758 -5.500 1.00 94.50 187 SER A O 1
ATOM 1453 N N . PRO A 1 188 ? 15.354 -1.257 -7.183 1.00 96.06 188 PRO A N 1
ATOM 1454 C CA . PRO A 1 188 ? 13.901 -1.295 -7.311 1.00 96.06 188 PRO A CA 1
ATOM 1455 C C . PRO A 1 188 ? 13.378 -2.642 -7.836 1.00 96.06 188 PRO A C 1
ATOM 1457 O O . PRO A 1 188 ? 13.960 -3.238 -8.747 1.00 96.06 188 PRO A O 1
ATOM 1460 N N . PHE A 1 189 ? 12.239 -3.103 -7.316 1.00 98.06 189 PHE A N 1
ATOM 1461 C CA . PHE A 1 189 ? 11.602 -4.359 -7.718 1.00 98.06 189 PHE A CA 1
ATOM 1462 C C . PHE A 1 189 ? 10.085 -4.367 -7.474 1.00 98.06 189 PHE A C 1
ATOM 1464 O O . PHE A 1 189 ? 9.550 -3.649 -6.631 1.00 98.06 189 PHE A O 1
ATOM 1471 N N . LEU A 1 190 ? 9.404 -5.268 -8.181 1.00 98.69 190 LEU A N 1
ATOM 1472 C CA . LEU A 1 190 ? 8.033 -5.695 -7.910 1.00 98.69 190 LEU A CA 1
ATOM 1473 C C . LEU A 1 190 ? 8.063 -7.159 -7.467 1.00 98.69 190 LEU A C 1
ATOM 1475 O O . LEU A 1 190 ? 8.769 -7.969 -8.069 1.00 98.69 190 LEU A O 1
ATOM 1479 N N . MET A 1 191 ? 7.307 -7.518 -6.436 1.00 98.56 191 MET A N 1
ATOM 1480 C CA . MET A 1 191 ? 7.238 -8.896 -5.952 1.00 98.56 191 MET A CA 1
ATOM 1481 C C . MET A 1 191 ? 5.814 -9.326 -5.629 1.00 98.56 191 MET A C 1
ATOM 1483 O O . MET A 1 191 ? 4.975 -8.494 -5.282 1.00 98.56 191 MET A O 1
ATOM 1487 N N . ALA A 1 192 ? 5.590 -10.636 -5.673 1.00 98.81 192 ALA A N 1
ATOM 1488 C CA . ALA A 1 192 ? 4.419 -11.267 -5.093 1.00 98.81 192 ALA A CA 1
ATOM 1489 C C . ALA A 1 192 ? 4.812 -12.429 -4.186 1.00 98.81 192 ALA A C 1
ATOM 1491 O O . ALA A 1 192 ? 5.726 -13.205 -4.491 1.00 98.81 192 ALA A O 1
ATOM 1492 N N . VAL A 1 193 ? 4.086 -12.557 -3.082 1.00 98.88 193 VAL A N 1
ATOM 1493 C CA . VAL A 1 193 ? 4.228 -13.652 -2.120 1.00 98.88 193 VAL A CA 1
ATOM 1494 C C . VAL A 1 193 ? 2.884 -14.317 -1.890 1.00 98.88 193 VAL A C 1
ATOM 1496 O O . VAL A 1 193 ? 1.837 -13.684 -2.017 1.00 98.88 193 VAL A O 1
ATOM 1499 N N . ASP A 1 194 ? 2.923 -15.591 -1.527 1.00 98.75 194 ASP A N 1
ATOM 1500 C CA . ASP A 1 194 ? 1.745 -16.324 -1.087 1.00 98.75 194 ASP A CA 1
ATOM 1501 C C . ASP A 1 194 ? 1.195 -15.688 0.197 1.00 98.75 194 ASP A C 1
ATOM 1503 O O . ASP A 1 194 ? 1.909 -15.535 1.192 1.00 98.75 194 ASP A O 1
ATOM 1507 N N . LYS A 1 195 ? -0.083 -15.308 0.185 1.00 98.50 195 LYS A N 1
ATOM 1508 C CA . LYS A 1 195 ? -0.694 -14.533 1.271 1.00 98.50 195 LYS A CA 1
ATOM 1509 C C . LYS A 1 195 ? -0.809 -15.309 2.588 1.00 98.50 195 LYS A C 1
ATOM 1511 O O . LYS A 1 195 ? -0.951 -14.703 3.653 1.00 98.50 195 LYS A O 1
ATOM 1516 N N . HIS A 1 196 ? -0.758 -16.639 2.539 1.00 98.44 196 HIS A N 1
ATOM 1517 C CA . HIS A 1 196 ? -0.898 -17.498 3.712 1.00 98.44 196 HIS A CA 1
ATOM 1518 C C . HIS A 1 196 ? 0.438 -17.776 4.396 1.00 98.44 196 HIS A C 1
ATOM 1520 O O . HIS A 1 196 ? 0.461 -17.982 5.608 1.00 98.44 196 HIS A O 1
ATOM 1526 N N . THR A 1 197 ? 1.532 -17.790 3.636 1.00 98.50 197 THR A N 1
ATOM 1527 C CA . THR A 1 197 ? 2.847 -18.240 4.111 1.00 98.50 197 THR A CA 1
ATOM 1528 C C . THR A 1 197 ? 3.940 -17.179 4.031 1.00 98.50 197 THR A C 1
ATOM 1530 O O . THR A 1 197 ? 4.987 -17.366 4.642 1.00 98.50 197 THR A O 1
ATOM 1533 N N . GLY A 1 198 ? 3.748 -16.108 3.254 1.00 98.44 198 GLY A N 1
ATOM 1534 C CA . GLY A 1 198 ? 4.787 -15.115 2.965 1.00 98.44 198 GLY A CA 1
ATOM 1535 C C . GLY A 1 198 ? 5.870 -15.621 2.006 1.00 98.44 198 GLY A C 1
ATOM 1536 O O . GLY A 1 198 ? 6.840 -14.914 1.735 1.00 98.44 198 GLY A O 1
ATOM 1537 N N . SER A 1 199 ? 5.721 -16.837 1.468 1.00 98.50 199 SER A N 1
ATOM 1538 C CA . SER A 1 199 ? 6.705 -17.435 0.565 1.00 98.50 199 SER A CA 1
ATOM 1539 C C . SER A 1 199 ? 6.762 -16.666 -0.759 1.00 98.50 199 SER A C 1
ATOM 1541 O O . SER A 1 199 ? 5.709 -16.448 -1.366 1.00 98.50 199 SER A O 1
ATOM 1543 N N . PRO A 1 200 ? 7.956 -16.292 -1.258 1.00 97.94 200 PRO A N 1
ATOM 1544 C CA . PRO A 1 200 ? 8.083 -15.638 -2.556 1.00 97.94 200 PRO A CA 1
ATOM 1545 C C . PRO A 1 200 ? 7.527 -16.514 -3.681 1.00 97.94 200 PRO A C 1
ATOM 1547 O O . PRO A 1 200 ? 7.925 -17.670 -3.826 1.00 97.94 200 PRO A O 1
ATOM 1550 N N . VAL A 1 201 ? 6.636 -15.947 -4.495 1.00 98.69 201 VAL A N 1
ATOM 1551 C CA . VAL A 1 201 ? 6.094 -16.599 -5.696 1.00 98.69 201 VAL A CA 1
ATOM 1552 C C . VAL A 1 201 ? 6.870 -16.132 -6.919 1.00 98.69 201 VAL A C 1
ATOM 1554 O O . VAL A 1 201 ? 7.385 -16.948 -7.681 1.00 98.69 201 VAL A O 1
ATOM 1557 N N . TRP A 1 202 ? 7.018 -14.817 -7.072 1.00 98.75 202 TRP A N 1
ATOM 1558 C CA . TRP A 1 202 ? 7.860 -14.220 -8.100 1.00 98.75 202 TRP A CA 1
ATOM 1559 C C . TRP A 1 202 ? 8.413 -12.867 -7.647 1.00 98.75 202 TRP A C 1
ATOM 1561 O O . TRP A 1 202 ? 7.865 -12.197 -6.768 1.00 98.75 202 TRP A O 1
ATOM 1571 N N . ARG A 1 203 ? 9.524 -12.463 -8.266 1.00 98.50 203 ARG A N 1
ATOM 1572 C CA . ARG A 1 203 ? 10.145 -11.146 -8.107 1.00 98.50 203 ARG A CA 1
ATOM 1573 C C . ARG A 1 203 ? 10.691 -10.697 -9.453 1.00 98.50 203 ARG A C 1
ATOM 1575 O O . ARG A 1 203 ? 11.409 -11.449 -10.109 1.00 98.50 203 ARG A O 1
ATOM 1582 N N . THR A 1 204 ? 10.391 -9.459 -9.811 1.00 98.69 204 THR A N 1
ATOM 1583 C CA . THR A 1 204 ? 10.827 -8.830 -11.053 1.00 98.69 204 THR A CA 1
ATOM 1584 C C . THR A 1 204 ? 11.588 -7.560 -10.724 1.00 98.69 204 THR A C 1
ATOM 1586 O O . THR A 1 204 ? 11.027 -6.608 -10.182 1.00 98.69 204 THR A O 1
ATOM 1589 N N . GLU A 1 205 ? 12.876 -7.544 -11.064 1.00 98.25 205 GLU A N 1
ATOM 1590 C CA . GLU A 1 205 ? 13.713 -6.352 -10.935 1.00 98.25 205 GLU A CA 1
ATOM 1591 C C . GLU A 1 205 ? 13.209 -5.245 -11.866 1.00 98.25 205 GLU A C 1
ATOM 1593 O O . GLU A 1 205 ? 12.810 -5.495 -13.009 1.00 98.25 205 GLU A O 1
ATOM 1598 N N . ARG A 1 206 ? 13.269 -4.001 -11.392 1.00 96.31 206 ARG A N 1
ATOM 1599 C CA . ARG A 1 206 ? 12.809 -2.809 -12.115 1.00 96.31 206 ARG A CA 1
ATOM 1600 C C . ARG A 1 206 ? 13.953 -1.802 -12.296 1.00 96.31 206 ARG A C 1
ATOM 1602 O O . ARG A 1 206 ? 13.788 -0.640 -11.947 1.00 96.31 206 ARG A O 1
ATOM 1609 N N . PRO A 1 207 ? 15.120 -2.206 -12.843 1.00 92.94 207 PRO A N 1
ATOM 1610 C CA . PRO A 1 207 ? 16.381 -1.449 -12.761 1.00 92.94 207 PRO A CA 1
ATOM 1611 C C . PRO A 1 207 ? 16.366 -0.084 -13.466 1.00 92.94 207 PRO A C 1
ATOM 1613 O O . PRO A 1 207 ? 17.317 0.684 -13.365 1.00 92.94 207 PRO A O 1
ATOM 1616 N N . ASP A 1 208 ? 15.320 0.202 -14.235 1.00 88.69 208 ASP A N 1
ATOM 1617 C CA . ASP A 1 208 ? 15.082 1.474 -14.899 1.00 88.69 208 ASP A CA 1
ATOM 1618 C C . ASP A 1 208 ? 14.231 2.455 -14.073 1.00 88.69 208 ASP A C 1
ATOM 1620 O O . ASP A 1 208 ? 13.991 3.575 -14.531 1.00 88.69 208 ASP A O 1
ATOM 1624 N N . MET A 1 209 ? 13.754 2.040 -12.897 1.00 92.50 209 MET A N 1
ATOM 1625 C CA . MET A 1 209 ? 12.996 2.865 -11.959 1.00 92.50 209 MET A CA 1
ATOM 1626 C C . MET A 1 209 ? 13.924 3.561 -10.958 1.00 92.50 209 MET A C 1
ATOM 1628 O O . MET A 1 209 ? 15.036 3.114 -10.695 1.00 92.50 209 MET A O 1
ATOM 1632 N N . LEU A 1 210 ? 13.456 4.684 -10.426 1.00 90.38 210 LEU A N 1
ATOM 1633 C CA . LEU A 1 210 ? 14.048 5.417 -9.306 1.00 90.38 210 LEU A CA 1
ATOM 1634 C C . LEU A 1 210 ? 13.001 5.535 -8.194 1.00 90.38 210 LEU A C 1
ATOM 1636 O O . LEU A 1 210 ? 11.870 5.084 -8.375 1.00 90.38 210 LEU A O 1
ATOM 1640 N N . GLY A 1 211 ? 13.339 6.215 -7.094 1.00 88.19 211 GLY A N 1
ATOM 1641 C CA . GLY A 1 211 ? 12.423 6.451 -5.975 1.00 88.19 211 GLY A CA 1
ATOM 1642 C C . GLY A 1 211 ? 11.003 6.851 -6.406 1.00 88.19 211 GLY A C 1
ATOM 1643 O O . GLY A 1 211 ? 10.792 7.929 -6.978 1.00 88.19 211 GLY A O 1
ATOM 1644 N N . GLY A 1 212 ? 10.034 5.982 -6.109 1.00 88.62 212 GLY A N 1
ATOM 1645 C CA . GLY A 1 212 ? 8.634 6.104 -6.514 1.00 88.62 212 GLY A CA 1
ATOM 1646 C C . GLY A 1 212 ? 7.669 5.539 -5.471 1.00 88.62 212 GLY A C 1
ATOM 1647 O O . GLY A 1 212 ? 8.050 4.736 -4.624 1.00 88.62 212 GLY A O 1
ATOM 1648 N N . TYR A 1 213 ? 6.407 5.978 -5.535 1.00 91.00 213 TYR A N 1
ATOM 1649 C CA . TYR A 1 213 ? 5.393 5.695 -4.499 1.00 91.00 213 TYR A CA 1
ATOM 1650 C C . TYR A 1 213 ? 4.078 5.147 -5.061 1.00 91.00 213 TYR A C 1
ATOM 1652 O O . TYR A 1 213 ? 3.059 5.141 -4.375 1.00 91.00 213 TYR A O 1
ATOM 1660 N N . ALA A 1 214 ? 4.067 4.733 -6.328 1.00 92.50 214 ALA A N 1
ATOM 1661 C CA . ALA A 1 214 ? 2.876 4.153 -6.927 1.00 92.50 214 ALA A CA 1
ATOM 1662 C C . ALA A 1 214 ? 2.588 2.778 -6.312 1.00 92.50 214 ALA A C 1
ATOM 1664 O O . ALA A 1 214 ? 3.468 1.913 -6.247 1.00 92.50 214 ALA A O 1
ATOM 1665 N N . VAL A 1 215 ? 1.336 2.581 -5.908 1.00 95.31 215 VAL A N 1
ATOM 1666 C CA . VAL A 1 215 ? 0.821 1.279 -5.491 1.00 95.31 215 VAL A CA 1
ATOM 1667 C C . VAL A 1 215 ? 0.441 0.488 -6.751 1.00 95.31 215 VAL A C 1
ATOM 1669 O O . VAL A 1 215 ? -0.076 1.084 -7.703 1.00 95.31 215 VAL A O 1
ATOM 1672 N N . PRO A 1 216 ? 0.716 -0.827 -6.814 1.00 97.12 216 PRO A N 1
ATOM 1673 C CA . PRO A 1 216 ? 0.259 -1.659 -7.921 1.00 97.12 216 PRO A CA 1
ATOM 1674 C C . PRO A 1 216 ? -1.266 -1.643 -8.043 1.00 97.12 216 PRO A C 1
ATOM 1676 O O . PRO A 1 216 ? -1.972 -1.606 -7.038 1.00 97.12 216 PRO A O 1
ATOM 1679 N N . VAL A 1 217 ? -1.777 -1.728 -9.269 1.00 97.88 217 VAL A N 1
ATOM 1680 C CA . VAL A 1 217 ? -3.209 -1.933 -9.530 1.00 97.88 217 VAL A CA 1
ATOM 1681 C C . VAL A 1 217 ? -3.415 -3.096 -10.481 1.00 97.88 217 VAL A C 1
ATOM 1683 O O . VAL A 1 217 ? -2.565 -3.388 -11.318 1.00 97.88 217 VAL A O 1
ATOM 1686 N N . ILE A 1 218 ? -4.547 -3.769 -10.352 1.00 97.50 218 ILE A N 1
ATOM 1687 C CA . ILE A 1 218 ? -4.918 -4.914 -11.170 1.00 97.50 218 ILE A CA 1
ATOM 1688 C C . ILE A 1 218 ? -5.740 -4.446 -12.366 1.00 97.50 218 ILE A C 1
ATOM 1690 O O . ILE A 1 218 ? -6.666 -3.645 -12.227 1.00 97.50 218 ILE A O 1
ATOM 1694 N N . CYS A 1 219 ? -5.400 -4.955 -13.544 1.00 96.75 219 CYS A N 1
ATOM 1695 C CA . CYS A 1 219 ? -6.158 -4.762 -14.769 1.00 96.75 219 CYS A CA 1
ATOM 1696 C C . CYS A 1 219 ? -6.553 -6.123 -15.336 1.00 96.75 219 CYS A C 1
ATOM 1698 O O . CYS A 1 219 ? -5.689 -6.953 -15.620 1.00 96.75 219 CYS A O 1
ATOM 1700 N N . GLU A 1 220 ? -7.852 -6.353 -15.501 1.00 93.62 220 GLU A N 1
ATOM 1701 C CA . GLU A 1 220 ? -8.375 -7.562 -16.131 1.00 93.62 220 GLU A CA 1
ATOM 1702 C C . GLU A 1 220 ? -8.877 -7.223 -17.532 1.00 93.62 220 GLU A C 1
ATOM 1704 O O . GLU A 1 220 ? -9.845 -6.485 -17.691 1.00 93.62 220 GLU A O 1
ATOM 1709 N N . THR A 1 221 ? -8.222 -7.757 -18.563 1.00 86.44 221 THR A N 1
ATOM 1710 C CA . THR A 1 221 ? -8.628 -7.542 -19.961 1.00 86.44 221 THR A CA 1
ATOM 1711 C C . THR A 1 221 ? -8.527 -8.842 -20.740 1.00 86.44 221 THR A C 1
ATOM 1713 O O . THR A 1 221 ? -7.574 -9.604 -20.581 1.00 86.44 221 THR A O 1
ATOM 1716 N N . ASN A 1 222 ? -9.516 -9.131 -21.590 1.00 84.81 222 ASN A N 1
ATOM 1717 C CA . ASN A 1 222 ? -9.509 -10.308 -22.474 1.00 84.81 222 ASN A CA 1
ATOM 1718 C C . ASN A 1 222 ? -9.164 -11.649 -21.775 1.00 84.81 222 ASN A C 1
ATOM 1720 O O . ASN A 1 222 ? -8.509 -12.515 -22.358 1.00 84.81 222 ASN A O 1
ATOM 1724 N N . GLY A 1 223 ? -9.585 -11.826 -20.516 1.00 84.50 223 GLY A N 1
ATOM 1725 C CA . GLY A 1 223 ? -9.311 -13.032 -19.721 1.00 84.50 223 GLY A CA 1
ATOM 1726 C C . GLY A 1 223 ? -7.880 -13.148 -19.177 1.00 84.50 223 GLY A C 1
ATOM 1727 O O . GLY A 1 223 ? -7.486 -14.229 -18.733 1.00 84.50 223 GLY A O 1
ATOM 1728 N N . ARG A 1 224 ? -7.095 -12.066 -19.213 1.00 90.31 224 ARG A N 1
ATOM 1729 C CA . ARG A 1 224 ? -5.780 -11.949 -18.576 1.00 90.31 224 ARG A CA 1
ATOM 1730 C C . ARG A 1 224 ? -5.844 -10.962 -17.413 1.00 90.31 224 ARG A C 1
ATOM 1732 O O . ARG A 1 224 ? -6.430 -9.892 -17.547 1.00 90.31 224 ARG A O 1
ATOM 1739 N N . THR A 1 225 ? -5.177 -11.317 -16.321 1.00 95.94 225 THR A N 1
ATOM 1740 C CA . THR A 1 225 ? -4.948 -10.451 -15.162 1.00 95.94 225 THR A CA 1
ATOM 1741 C C . THR A 1 225 ? -3.529 -9.896 -15.232 1.00 95.94 225 THR A C 1
ATOM 1743 O O . THR A 1 225 ? -2.564 -10.659 -15.333 1.00 95.94 225 THR A O 1
ATOM 1746 N N . GLU A 1 226 ? -3.402 -8.575 -15.183 1.00 97.38 226 GLU A N 1
ATOM 1747 C CA . GLU A 1 226 ? -2.128 -7.864 -15.230 1.00 97.38 226 GLU A CA 1
ATOM 1748 C C . GLU A 1 226 ? -1.948 -6.996 -13.984 1.00 97.38 226 GLU A C 1
ATOM 1750 O O . GLU A 1 226 ? -2.898 -6.385 -13.493 1.00 97.38 226 GLU A O 1
ATOM 1755 N N . VAL A 1 227 ? -0.714 -6.911 -13.493 1.00 98.38 227 VAL A N 1
ATOM 1756 C CA . VAL A 1 227 ? -0.311 -5.945 -12.470 1.00 98.38 227 VAL A CA 1
ATOM 1757 C C . VAL A 1 227 ? 0.255 -4.724 -13.179 1.00 98.38 227 VAL A C 1
ATOM 1759 O O . VAL A 1 227 ? 1.235 -4.824 -13.915 1.00 98.38 227 VAL A O 1
ATOM 1762 N N . ILE A 1 228 ? -0.353 -3.565 -12.965 1.00 98.00 228 ILE A N 1
ATOM 1763 C CA . ILE A 1 228 ? 0.047 -2.301 -13.573 1.00 98.00 228 ILE A CA 1
ATOM 1764 C C . ILE A 1 228 ? 0.743 -1.444 -12.527 1.00 98.00 228 ILE A C 1
ATOM 1766 O O . ILE A 1 228 ? 0.214 -1.209 -11.441 1.00 98.00 228 ILE A O 1
ATOM 1770 N N . VAL A 1 229 ? 1.929 -0.947 -12.869 1.00 97.00 229 VAL A N 1
ATOM 1771 C CA . VAL A 1 229 ? 2.728 -0.108 -11.974 1.00 97.00 229 VAL A CA 1
ATOM 1772 C C . VAL A 1 229 ? 3.269 1.087 -12.743 1.00 97.00 229 VAL A C 1
ATOM 1774 O O . VAL A 1 229 ? 3.943 0.946 -13.769 1.00 97.00 229 VAL A O 1
ATOM 1777 N N . ALA A 1 230 ? 2.985 2.279 -12.229 1.00 95.06 230 ALA A N 1
ATOM 1778 C CA . ALA A 1 230 ? 3.599 3.509 -12.696 1.00 95.06 230 ALA A CA 1
ATOM 1779 C C . ALA A 1 230 ? 4.963 3.708 -12.029 1.00 95.06 230 ALA A C 1
ATOM 1781 O O . ALA A 1 230 ? 5.115 3.469 -10.839 1.00 95.06 230 ALA A O 1
ATOM 1782 N N . GLY A 1 231 ? 5.951 4.170 -12.784 1.00 91.50 231 GLY A N 1
ATOM 1783 C CA . GLY A 1 231 ? 7.272 4.484 -12.257 1.00 91.50 231 GLY A CA 1
ATOM 1784 C C . GLY A 1 231 ? 8.008 5.491 -13.134 1.00 91.50 231 GLY A C 1
ATOM 1785 O O . GLY A 1 231 ? 7.409 6.160 -13.979 1.00 91.50 231 GLY A O 1
ATOM 1786 N N . THR A 1 232 ? 9.314 5.638 -12.919 1.00 89.62 232 THR A N 1
ATOM 1787 C CA . THR A 1 232 ? 10.143 6.670 -13.557 1.00 89.62 232 THR A CA 1
ATOM 1788 C C . THR A 1 232 ? 10.054 6.625 -15.079 1.00 89.62 232 THR A C 1
ATOM 1790 O O . THR A 1 232 ? 10.587 5.735 -15.739 1.00 89.62 232 THR A O 1
ATOM 1793 N N . GLY A 1 233 ?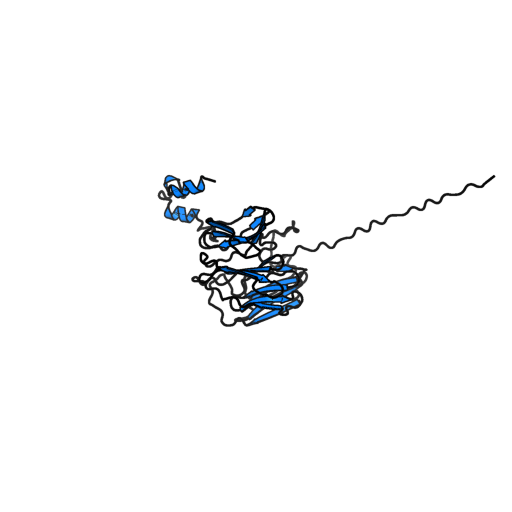 9.372 7.615 -15.657 1.00 86.25 233 GLY A N 1
ATOM 1794 C CA . GLY A 1 233 ? 9.205 7.744 -17.102 1.00 86.25 233 GLY A CA 1
ATOM 1795 C C . GLY A 1 233 ? 8.208 6.770 -17.738 1.00 86.25 233 GLY A C 1
ATOM 1796 O O . GLY A 1 233 ? 7.861 6.934 -18.911 1.00 86.25 233 GLY A O 1
ATOM 1797 N N . LYS A 1 234 ? 7.752 5.745 -17.006 1.00 91.06 234 LYS A N 1
ATOM 1798 C CA . LYS A 1 234 ? 7.145 4.550 -17.598 1.00 91.06 234 LYS A CA 1
ATOM 1799 C C . LYS A 1 234 ? 5.930 4.056 -16.832 1.00 91.06 234 LYS A C 1
ATOM 1801 O O . LYS A 1 234 ? 5.951 3.945 -15.612 1.00 91.06 234 LYS A O 1
ATOM 1806 N N . LEU A 1 235 ? 4.904 3.671 -17.578 1.00 94.12 235 LEU A N 1
ATOM 1807 C CA . LEU A 1 235 ? 3.847 2.787 -17.107 1.00 94.12 235 LEU A CA 1
ATOM 1808 C C . LEU A 1 235 ? 4.169 1.374 -17.596 1.00 94.12 235 LEU A C 1
ATOM 1810 O O . LEU A 1 235 ? 4.458 1.199 -18.782 1.00 94.12 235 LEU A O 1
ATOM 1814 N N . LYS A 1 236 ? 4.137 0.386 -16.704 1.00 96.50 236 LYS A N 1
ATOM 1815 C CA . LYS A 1 236 ? 4.459 -1.004 -17.038 1.00 96.50 236 LYS A CA 1
ATOM 1816 C C . LYS A 1 236 ? 3.336 -1.942 -16.623 1.00 96.50 236 LYS A C 1
ATOM 1818 O O . LYS A 1 236 ? 2.756 -1.749 -15.555 1.00 96.50 236 LYS A O 1
ATOM 1823 N N . GLY A 1 237 ? 3.076 -2.947 -17.455 1.00 97.56 237 GLY A N 1
ATOM 1824 C CA . GLY A 1 237 ? 2.176 -4.058 -17.158 1.00 97.56 237 GLY A CA 1
ATOM 1825 C C . GLY A 1 237 ? 2.948 -5.364 -17.021 1.00 97.56 237 GLY A C 1
ATOM 1826 O O . GLY A 1 237 ? 3.852 -5.646 -17.812 1.00 97.56 237 GLY A O 1
ATOM 1827 N N . TYR A 1 238 ? 2.585 -6.156 -16.020 1.00 98.44 238 TYR A N 1
ATOM 1828 C CA . TYR A 1 238 ? 3.209 -7.430 -15.683 1.00 98.44 238 TYR A CA 1
ATOM 1829 C C . TYR A 1 238 ? 2.162 -8.536 -15.654 1.00 98.44 238 TYR A C 1
ATOM 1831 O O . TYR A 1 238 ? 1.037 -8.303 -15.220 1.00 98.44 238 TYR A O 1
ATOM 1839 N N . ASP A 1 239 ? 2.521 -9.742 -16.082 1.00 97.75 239 ASP A N 1
ATOM 1840 C CA . ASP A 1 239 ? 1.647 -10.900 -15.917 1.00 97.75 239 ASP A CA 1
ATOM 1841 C C . ASP A 1 239 ? 1.506 -11.226 -14.426 1.00 97.75 239 ASP A C 1
ATOM 1843 O O . ASP A 1 239 ? 2.497 -11.338 -13.703 1.00 97.75 239 ASP A O 1
ATOM 1847 N N . PHE A 1 240 ? 0.269 -11.367 -13.952 1.00 97.62 240 PHE A N 1
ATOM 1848 C CA . PHE A 1 240 ? -0.004 -11.627 -12.539 1.00 97.62 240 PHE A CA 1
ATOM 1849 C C . PHE A 1 240 ? 0.578 -12.965 -12.043 1.00 97.62 240 PHE A C 1
ATOM 1851 O O . PHE A 1 240 ? 0.914 -13.093 -10.864 1.00 97.62 240 PHE A O 1
ATOM 1858 N N . LYS A 1 241 ? 0.716 -13.972 -12.917 1.00 95.56 241 LYS A N 1
ATOM 1859 C CA . LYS A 1 241 ? 1.103 -15.334 -12.517 1.00 95.56 241 LYS A CA 1
ATOM 1860 C C . LYS A 1 241 ? 2.598 -15.488 -12.290 1.00 95.56 241 LYS A C 1
ATOM 1862 O O . LYS A 1 241 ? 2.988 -16.249 -11.409 1.00 95.56 241 LYS A O 1
ATOM 1867 N N . ASP A 1 242 ? 3.418 -14.827 -13.100 1.00 97.44 242 ASP A N 1
ATOM 1868 C CA . ASP A 1 242 ? 4.873 -15.011 -13.089 1.00 97.44 242 ASP A CA 1
ATOM 1869 C C . ASP A 1 242 ? 5.671 -13.703 -12.972 1.00 97.44 242 ASP A C 1
ATOM 1871 O O . ASP A 1 242 ? 6.901 -13.735 -12.923 1.00 97.44 242 ASP A O 1
ATOM 1875 N N . GLY A 1 243 ? 4.990 -12.555 -12.910 1.00 98.12 243 GLY A N 1
ATOM 1876 C CA . GLY A 1 243 ? 5.615 -11.245 -12.771 1.00 98.12 243 GLY A CA 1
ATOM 1877 C C . GLY A 1 243 ? 6.346 -10.773 -14.026 1.00 98.12 243 GLY A C 1
ATOM 1878 O O . GLY A 1 243 ? 7.054 -9.764 -13.970 1.00 98.12 243 GLY A O 1
ATOM 1879 N N . LYS A 1 244 ? 6.225 -11.464 -15.165 1.00 98.25 244 LYS A N 1
ATOM 1880 C CA . LYS A 1 244 ? 6.934 -11.095 -16.390 1.00 98.25 244 LYS A CA 1
ATOM 1881 C C . LYS A 1 244 ? 6.389 -9.787 -16.954 1.00 98.25 244 LYS A C 1
ATOM 1883 O O . LYS A 1 244 ? 5.184 -9.637 -17.131 1.00 98.25 244 LYS A O 1
ATOM 1888 N N . GLU A 1 245 ? 7.281 -8.861 -17.305 1.00 98.00 245 GLU A N 1
ATOM 1889 C CA . GLU A 1 245 ? 6.896 -7.636 -18.017 1.00 98.00 245 GLU A CA 1
ATOM 1890 C C . GLU A 1 245 ? 6.246 -8.000 -19.364 1.00 98.00 245 GLU A C 1
ATOM 1892 O O . GLU A 1 245 ? 6.839 -8.697 -20.194 1.00 98.00 245 GLU A O 1
ATOM 1897 N N . LEU A 1 246 ? 5.014 -7.536 -19.566 1.00 96.69 246 LEU A N 1
ATOM 1898 C CA . LEU A 1 246 ? 4.233 -7.752 -20.782 1.00 96.69 246 LEU A CA 1
ATOM 1899 C C . LEU A 1 246 ? 4.377 -6.578 -21.745 1.00 96.69 246 LEU A C 1
ATOM 1901 O O . LEU A 1 246 ? 4.472 -6.775 -22.958 1.00 96.69 246 LEU A O 1
ATOM 1905 N N . TRP A 1 247 ? 4.389 -5.361 -21.207 1.00 95.75 247 TRP A N 1
ATOM 1906 C CA . TRP A 1 247 ? 4.492 -4.137 -21.986 1.00 95.75 247 TRP A CA 1
ATOM 1907 C C . TRP A 1 247 ? 5.018 -2.971 -21.145 1.00 95.75 247 TRP A C 1
ATOM 1909 O O . TRP A 1 247 ? 4.890 -2.932 -19.921 1.00 95.75 247 TRP A O 1
ATOM 1919 N N . THR A 1 248 ? 5.572 -1.983 -21.848 1.00 94.88 248 THR A N 1
ATOM 1920 C CA . THR A 1 248 ? 6.057 -0.715 -21.297 1.00 94.88 248 THR A CA 1
ATOM 1921 C C . THR A 1 248 ? 5.538 0.439 -22.157 1.00 94.88 248 THR A C 1
ATOM 1923 O O . THR A 1 248 ? 5.652 0.405 -23.382 1.00 94.88 248 THR A O 1
ATOM 1926 N N . CYS A 1 249 ? 5.036 1.497 -21.519 1.00 91.62 249 CYS A N 1
ATOM 1927 C CA . CYS A 1 249 ? 4.651 2.754 -22.157 1.00 91.62 249 CYS A CA 1
ATOM 1928 C C . CYS A 1 249 ? 5.468 3.928 -21.589 1.00 91.62 249 CYS A C 1
ATOM 1930 O O . CYS A 1 249 ? 5.414 4.211 -20.392 1.00 91.62 249 CYS A O 1
ATOM 1932 N N . ASN A 1 250 ? 6.215 4.635 -22.444 1.00 87.75 250 ASN A N 1
ATOM 1933 C CA . ASN A 1 250 ? 7.060 5.775 -22.058 1.00 87.75 250 ASN A CA 1
ATOM 1934 C C . ASN A 1 250 ? 6.249 7.086 -22.037 1.00 87.75 250 ASN A C 1
ATOM 1936 O O . ASN A 1 250 ? 6.358 7.901 -22.956 1.00 87.75 250 ASN A O 1
ATOM 1940 N N . THR A 1 251 ? 5.405 7.262 -21.018 1.00 82.62 251 THR A N 1
ATOM 1941 C CA . THR A 1 251 ? 4.438 8.376 -20.938 1.00 82.62 251 THR A CA 1
ATOM 1942 C C . THR A 1 251 ? 4.547 9.234 -19.676 1.00 82.62 251 THR A C 1
ATOM 1944 O O . THR A 1 251 ? 3.912 10.285 -19.603 1.00 82.62 251 THR A O 1
ATOM 1947 N N . LEU A 1 252 ? 5.302 8.794 -18.668 1.00 85.69 252 LEU A N 1
ATOM 1948 C CA . LEU A 1 252 ? 5.331 9.441 -17.356 1.00 85.69 252 LEU A CA 1
ATOM 1949 C C . LEU A 1 252 ? 6.556 10.351 -17.196 1.00 85.69 252 LEU A C 1
ATOM 1951 O O . LEU A 1 252 ? 7.465 10.360 -18.024 1.00 85.69 252 LEU A O 1
ATOM 1955 N N . LEU A 1 253 ? 6.578 11.140 -16.122 1.00 83.12 253 LEU A N 1
ATOM 1956 C CA . LEU A 1 253 ? 7.733 11.949 -15.729 1.00 83.12 253 LEU A CA 1
ATOM 1957 C C . LEU A 1 253 ? 8.671 11.171 -14.801 1.00 83.12 253 LEU A C 1
ATOM 1959 O O . LEU A 1 253 ? 8.403 10.037 -14.410 1.00 83.12 253 LEU A O 1
ATOM 1963 N N . ARG A 1 254 ? 9.799 11.797 -14.447 1.00 79.38 254 ARG A N 1
ATOM 1964 C CA . ARG A 1 254 ? 10.842 11.174 -13.622 1.00 79.38 254 ARG A CA 1
ATOM 1965 C C . ARG A 1 254 ? 10.324 10.713 -12.256 1.00 79.38 254 ARG A C 1
ATOM 1967 O O . ARG A 1 254 ? 10.561 9.573 -11.874 1.00 79.38 254 ARG A O 1
ATOM 1974 N N . THR A 1 255 ? 9.664 11.602 -11.520 1.00 76.50 255 THR A N 1
ATOM 1975 C CA . THR A 1 255 ? 9.165 11.314 -10.171 1.00 76.50 255 THR A CA 1
ATOM 1976 C C . THR A 1 255 ? 7.674 11.057 -10.244 1.00 76.50 255 THR A C 1
ATOM 1978 O O . THR A 1 255 ? 6.913 11.952 -10.613 1.00 76.50 255 THR A O 1
ATOM 1981 N N . ILE A 1 256 ? 7.266 9.840 -9.893 1.00 81.06 256 ILE A N 1
ATOM 1982 C CA . ILE A 1 256 ? 5.866 9.432 -9.881 1.00 81.06 256 ILE A CA 1
ATOM 1983 C C . ILE A 1 256 ? 5.457 9.076 -8.460 1.00 81.06 256 ILE A C 1
ATOM 1985 O O . ILE A 1 256 ? 5.978 8.149 -7.844 1.00 81.06 256 ILE A O 1
ATOM 1989 N N . MET A 1 257 ? 4.513 9.864 -7.954 1.00 85.12 257 MET A N 1
ATOM 1990 C CA . MET A 1 257 ? 3.876 9.677 -6.649 1.00 85.12 257 MET A CA 1
ATOM 1991 C C . MET A 1 257 ? 2.410 9.243 -6.811 1.00 85.12 257 MET A C 1
ATOM 1993 O O . MET A 1 257 ? 1.713 8.994 -5.836 1.00 85.12 257 MET A O 1
ATOM 1997 N N . THR A 1 258 ? 1.921 9.196 -8.052 1.00 88.56 258 THR A N 1
ATOM 1998 C CA . THR A 1 258 ? 0.534 8.901 -8.396 1.00 88.56 258 THR A CA 1
ATOM 1999 C C . THR A 1 258 ? 0.365 7.425 -8.729 1.00 88.56 258 THR A C 1
ATOM 2001 O O . THR A 1 258 ? 1.181 6.824 -9.424 1.00 88.56 258 THR A O 1
ATOM 2004 N N . THR A 1 259 ? -0.731 6.848 -8.246 1.00 93.94 259 THR A N 1
ATOM 2005 C CA . THR A 1 259 ? -1.146 5.482 -8.580 1.00 93.94 259 THR A CA 1
ATOM 2006 C C . THR A 1 259 ? -2.100 5.529 -9.781 1.00 93.94 259 THR A C 1
ATOM 2008 O O . THR A 1 259 ? -2.995 6.382 -9.782 1.00 93.94 259 THR A O 1
ATOM 2011 N N . PRO A 1 260 ? -1.914 4.689 -10.821 1.00 94.88 260 PRO A N 1
ATOM 2012 C CA . PRO A 1 260 ? -2.885 4.548 -11.903 1.00 94.88 260 PRO A CA 1
ATOM 2013 C C . PRO A 1 260 ? -4.258 4.133 -11.382 1.00 94.88 260 PRO A C 1
ATOM 2015 O O . PRO A 1 260 ? -4.368 3.505 -10.336 1.00 94.88 260 PRO A O 1
ATOM 2018 N N . VAL A 1 261 ? -5.303 4.434 -12.142 1.00 96.06 261 VAL A N 1
ATOM 2019 C CA . VAL A 1 261 ? -6.659 3.954 -11.868 1.00 96.06 261 VAL A CA 1
ATOM 2020 C C . VAL A 1 261 ? -7.111 3.118 -13.050 1.00 96.06 261 VAL A C 1
ATOM 2022 O O . VAL A 1 261 ? -7.075 3.587 -14.186 1.00 96.06 261 VAL A O 1
ATOM 2025 N N . VAL A 1 262 ? -7.543 1.890 -12.784 1.00 95.31 262 VAL A N 1
ATOM 2026 C CA . VAL A 1 262 ? -8.143 1.024 -13.800 1.00 95.31 262 VAL A CA 1
ATOM 2027 C C . VAL A 1 262 ? -9.654 1.100 -13.679 1.00 95.31 262 VAL A C 1
ATOM 2029 O O . VAL A 1 262 ? -10.205 0.961 -12.586 1.00 95.31 262 VAL A O 1
ATOM 2032 N N . LYS A 1 263 ? -10.324 1.310 -14.809 1.00 91.50 263 LYS A N 1
ATOM 2033 C CA . LYS A 1 263 ? -11.771 1.167 -14.924 1.00 91.50 263 LYS A CA 1
ATOM 2034 C C . LYS A 1 263 ? -12.089 0.452 -16.226 1.00 91.50 263 LYS A C 1
ATOM 2036 O O . LYS A 1 263 ? -11.749 0.948 -17.302 1.00 91.50 263 LYS A O 1
ATOM 2041 N N . ASP A 1 264 ? -12.754 -0.691 -16.104 1.00 87.31 264 ASP A N 1
ATOM 2042 C CA . ASP A 1 264 ? -12.977 -1.616 -17.212 1.00 87.31 264 ASP A CA 1
ATOM 2043 C C . ASP A 1 264 ? -11.629 -1.945 -17.885 1.00 87.31 264 ASP A C 1
ATOM 2045 O O . ASP A 1 264 ? -10.680 -2.331 -17.208 1.00 87.31 264 ASP A O 1
ATOM 2049 N N . GLU A 1 265 ? -11.504 -1.721 -19.193 1.00 87.06 265 GLU A N 1
ATOM 2050 C CA . GLU A 1 265 ? -10.268 -1.955 -19.952 1.00 87.06 265 GLU A CA 1
ATOM 2051 C C . GLU A 1 265 ? -9.396 -0.690 -20.115 1.00 87.06 265 GLU A C 1
ATOM 2053 O O . GLU A 1 265 ? -8.466 -0.669 -20.922 1.00 87.06 265 GLU A O 1
ATOM 2058 N N . HIS A 1 266 ? -9.691 0.387 -19.376 1.00 92.19 266 HIS A N 1
ATOM 2059 C CA . HIS A 1 266 ? -8.982 1.664 -19.481 1.00 92.19 266 HIS A CA 1
ATOM 2060 C C . HIS A 1 266 ? -8.103 1.929 -18.261 1.00 92.19 266 HIS A C 1
ATOM 2062 O O . HIS A 1 266 ? -8.543 1.834 -17.113 1.00 92.19 266 HIS A O 1
ATOM 2068 N N . ILE A 1 267 ? -6.864 2.344 -18.528 1.00 95.06 267 ILE A N 1
ATOM 2069 C CA . ILE A 1 267 ? -5.900 2.752 -17.508 1.00 95.06 267 ILE A CA 1
ATOM 2070 C C . ILE A 1 267 ? -5.762 4.273 -17.553 1.00 95.06 267 ILE A C 1
ATOM 2072 O O . ILE A 1 267 ? -5.293 4.844 -18.537 1.00 95.06 267 ILE A O 1
ATOM 2076 N N . TYR A 1 268 ? -6.149 4.927 -16.465 1.00 94.31 268 TYR A N 1
ATOM 2077 C CA . TYR A 1 268 ? -6.014 6.363 -16.271 1.00 94.31 268 TYR A CA 1
ATOM 2078 C C . TYR A 1 268 ? -4.751 6.648 -15.467 1.00 94.31 268 TYR A C 1
ATOM 2080 O O . TYR A 1 268 ? -4.517 6.059 -14.411 1.00 94.31 268 TYR A O 1
ATOM 2088 N N . VAL A 1 269 ? -3.938 7.579 -15.954 1.00 90.94 269 VAL A N 1
ATOM 2089 C CA . VAL A 1 269 ? -2.697 7.992 -15.299 1.00 90.94 269 VAL A CA 1
ATOM 2090 C C . VAL A 1 269 ? -2.627 9.505 -15.196 1.00 90.94 269 VAL A C 1
ATOM 2092 O O . VAL A 1 269 ? -3.080 10.225 -16.084 1.00 90.94 269 VAL A O 1
ATOM 2095 N N . SER A 1 270 ? -2.008 9.992 -14.123 1.00 85.69 270 SER A N 1
ATOM 2096 C CA . SER A 1 270 ? -1.558 11.379 -14.082 1.00 85.69 270 SER A CA 1
ATOM 2097 C C . SER A 1 270 ? -0.147 11.453 -14.649 1.00 85.69 270 SER A C 1
ATOM 2099 O O . SER A 1 270 ? 0.802 10.966 -14.033 1.00 85.69 270 SER A O 1
ATOM 2101 N N . CYS A 1 271 ? -0.001 12.089 -15.811 1.00 75.12 271 CYS A N 1
ATOM 2102 C CA . CYS A 1 271 ? 1.300 12.303 -16.446 1.00 75.12 271 CYS A CA 1
ATOM 2103 C C . CYS A 1 271 ? 2.132 13.391 -15.751 1.00 75.12 271 CYS A C 1
ATOM 2105 O O . CYS A 1 271 ? 3.270 13.620 -16.143 1.00 75.12 271 CYS A O 1
ATOM 2107 N N . GLN A 1 272 ? 1.596 14.068 -14.729 1.00 67.62 272 GLN A N 1
ATOM 2108 C CA . GLN A 1 272 ? 2.306 15.114 -14.007 1.00 67.62 272 GLN A CA 1
ATOM 2109 C C . GLN A 1 272 ? 2.122 14.982 -12.491 1.00 67.62 272 GLN A C 1
ATOM 2111 O O . GLN A 1 272 ? 1.008 15.011 -11.976 1.00 67.62 272 GLN A O 1
ATOM 2116 N N . SER A 1 273 ? 3.241 14.883 -11.772 1.00 56.66 273 SER A N 1
ATOM 2117 C CA . SER A 1 273 ? 3.292 14.838 -10.310 1.00 56.66 273 SER A CA 1
ATOM 2118 C C . SER A 1 273 ? 4.126 16.013 -9.801 1.00 56.66 273 SER A C 1
ATOM 2120 O O . SER A 1 273 ? 5.271 15.849 -9.395 1.00 56.66 273 SER A O 1
ATOM 2122 N N . TYR A 1 274 ? 3.565 17.220 -9.865 1.00 54.12 274 TYR A N 1
ATOM 2123 C CA . TYR A 1 274 ? 4.080 18.368 -9.122 1.00 54.12 274 TYR A CA 1
ATOM 2124 C C . TYR A 1 274 ? 2.925 18.916 -8.294 1.00 54.12 274 TYR A C 1
ATOM 2126 O O . TYR A 1 274 ? 2.041 19.580 -8.827 1.00 54.12 274 TYR A O 1
ATOM 2134 N N . GLY A 1 275 ? 2.922 18.615 -6.994 1.00 43.31 275 GLY A N 1
ATOM 2135 C CA . GLY A 1 275 ? 1.995 19.188 -6.009 1.00 43.31 275 GLY A CA 1
ATOM 2136 C C . GLY A 1 275 ? 2.252 20.674 -5.727 1.00 43.31 275 GLY A C 1
ATOM 2137 O O . GLY A 1 275 ? 2.084 21.122 -4.602 1.00 43.31 275 GLY A O 1
ATOM 2138 N N . ASP A 1 276 ? 2.703 21.424 -6.731 1.00 45.97 276 ASP A N 1
ATOM 2139 C CA . ASP A 1 276 ? 2.925 22.862 -6.685 1.00 45.97 276 ASP A CA 1
ATOM 2140 C C . ASP A 1 276 ? 2.164 23.474 -7.862 1.00 45.97 276 ASP A C 1
ATOM 2142 O O . ASP A 1 276 ? 2.539 23.319 -9.029 1.00 45.97 276 ASP A O 1
ATOM 2146 N N . THR A 1 277 ? 1.066 24.158 -7.551 1.00 47.16 277 THR A N 1
ATOM 2147 C CA . THR A 1 277 ? 0.216 24.829 -8.540 1.00 47.16 277 THR A CA 1
ATOM 2148 C C . THR A 1 277 ? 0.965 25.909 -9.322 1.00 47.16 277 THR A C 1
ATOM 2150 O O . THR A 1 277 ? 0.509 26.279 -10.399 1.00 47.16 277 THR A O 1
ATOM 2153 N N . ASN A 1 278 ? 2.134 26.361 -8.851 1.00 47.31 278 ASN A N 1
ATOM 2154 C CA . ASN A 1 278 ? 2.964 27.374 -9.507 1.00 47.31 278 ASN A CA 1
ATOM 2155 C C . ASN A 1 278 ? 4.106 26.784 -10.350 1.00 47.31 278 ASN A C 1
ATOM 2157 O O . ASN A 1 278 ? 4.797 27.519 -11.055 1.00 47.31 278 ASN A O 1
ATOM 2161 N N . ARG A 1 279 ? 4.312 25.462 -10.317 1.00 47.94 279 ARG A N 1
ATOM 2162 C CA . ARG A 1 279 ? 5.346 24.754 -11.093 1.00 47.94 279 ARG A CA 1
ATOM 2163 C C . ARG A 1 279 ? 4.748 23.658 -11.964 1.00 47.94 279 ARG A C 1
ATOM 2165 O O . ARG A 1 279 ? 5.263 22.542 -12.038 1.00 47.94 279 ARG A O 1
ATOM 2172 N N . VAL A 1 280 ? 3.654 23.970 -12.658 1.00 51.75 280 VAL A N 1
ATOM 2173 C CA . VAL A 1 280 ? 3.186 23.089 -13.729 1.00 51.75 280 VAL A CA 1
ATOM 2174 C C . VAL A 1 280 ? 4.093 23.169 -14.965 1.00 51.75 280 VAL A C 1
ATOM 2176 O O . VAL A 1 280 ? 4.746 24.188 -15.172 1.00 51.75 280 VAL A O 1
ATOM 2179 N N . LEU A 1 281 ? 4.114 22.128 -15.814 1.00 55.38 281 LEU A N 1
ATOM 2180 C CA . LEU A 1 281 ? 4.850 22.112 -17.089 1.00 55.38 281 LEU A CA 1
ATOM 2181 C C . LEU A 1 281 ? 4.593 23.389 -17.903 1.00 55.38 281 LEU A C 1
ATOM 2183 O O . LEU A 1 281 ? 5.523 23.943 -18.473 1.00 55.38 281 LEU A O 1
ATOM 2187 N N . LYS A 1 282 ? 3.357 23.904 -17.868 1.00 55.94 282 LYS A N 1
ATOM 2188 C CA . LYS A 1 282 ? 2.997 25.209 -18.432 1.00 55.94 282 LYS A CA 1
ATOM 2189 C C . LYS A 1 282 ? 3.871 26.349 -17.885 1.00 55.94 282 LYS A C 1
ATOM 2191 O O . LYS A 1 282 ? 4.428 27.087 -18.679 1.00 55.94 282 LYS A O 1
ATOM 2196 N N . PHE A 1 283 ? 4.025 26.489 -16.567 1.00 58.41 283 PHE A N 1
ATOM 2197 C CA . PHE A 1 283 ? 4.837 27.557 -15.963 1.00 58.41 283 PHE A CA 1
ATOM 2198 C C . PHE A 1 283 ? 6.340 27.347 -16.163 1.00 58.41 283 PHE A C 1
ATOM 2200 O O . PHE A 1 283 ? 7.060 28.318 -16.369 1.00 58.41 283 PHE A O 1
ATOM 2207 N N . ALA A 1 284 ? 6.816 26.099 -16.157 1.00 58.00 284 ALA A N 1
ATOM 2208 C CA . ALA A 1 284 ? 8.217 25.795 -16.449 1.00 58.00 284 ALA A CA 1
ATOM 2209 C C . ALA A 1 284 ? 8.576 26.101 -17.915 1.00 58.00 284 ALA A C 1
ATOM 2211 O O . ALA A 1 284 ? 9.624 26.682 -18.187 1.00 58.00 284 ALA A O 1
ATOM 2212 N N . LEU A 1 285 ? 7.692 25.756 -18.857 1.00 64.25 285 LEU A N 1
ATOM 2213 C CA . LEU A 1 285 ? 7.856 26.108 -20.265 1.00 64.25 285 LEU A CA 1
ATOM 2214 C C . LEU A 1 285 ? 7.725 27.615 -20.478 1.00 64.25 285 LEU A C 1
ATOM 2216 O O . LEU A 1 285 ? 8.558 28.168 -21.179 1.00 64.25 285 LEU A O 1
ATOM 2220 N N . LEU A 1 286 ? 6.768 28.290 -19.832 1.00 68.19 286 LEU A N 1
ATOM 2221 C CA . LEU A 1 286 ? 6.680 29.754 -19.872 1.00 68.19 286 LEU A CA 1
ATOM 2222 C C . LEU A 1 286 ? 7.993 30.391 -19.403 1.00 68.19 286 LEU A C 1
ATOM 2224 O O . LEU A 1 286 ? 8.587 31.174 -20.122 1.00 68.19 286 LEU A O 1
ATOM 2228 N N . GLN A 1 287 ? 8.550 29.972 -18.266 1.00 67.44 287 GLN A N 1
ATOM 2229 C CA . GLN A 1 287 ? 9.819 30.531 -17.781 1.00 67.44 287 GLN A CA 1
ATOM 2230 C C . GLN A 1 287 ? 11.006 30.362 -18.742 1.00 67.44 287 GLN A C 1
ATOM 2232 O O . GLN A 1 287 ? 11.951 31.146 -18.671 1.00 67.44 287 GLN A O 1
ATOM 2237 N N . TRP A 1 288 ? 11.020 29.316 -19.573 1.00 68.19 288 TRP A N 1
ATOM 2238 C CA . TRP A 1 288 ? 12.192 28.957 -20.384 1.00 68.19 288 TRP A CA 1
ATOM 2239 C C . TRP A 1 288 ? 12.030 29.215 -21.878 1.00 68.19 288 TRP A C 1
ATOM 2241 O O . TRP A 1 288 ? 13.032 29.307 -22.589 1.00 68.19 288 TRP A O 1
ATOM 2251 N N . LYS A 1 289 ? 10.793 29.244 -22.363 1.00 75.81 289 LYS A N 1
ATOM 2252 C CA . LYS A 1 289 ? 10.457 29.240 -23.784 1.00 75.81 289 LYS A CA 1
ATOM 2253 C C . LYS A 1 289 ? 9.547 30.402 -24.176 1.00 75.81 289 LYS A C 1
ATOM 2255 O O . LYS A 1 289 ? 9.540 30.706 -25.356 1.00 75.81 289 LYS A O 1
ATOM 2260 N N . ASP A 1 290 ? 8.870 31.076 -23.241 1.00 77.69 290 ASP A N 1
ATOM 2261 C CA . ASP A 1 290 ? 8.169 32.338 -23.526 1.00 77.69 290 ASP A CA 1
ATOM 2262 C C . ASP A 1 290 ? 9.208 33.441 -23.782 1.00 77.69 290 ASP A C 1
ATOM 2264 O O . ASP A 1 290 ? 9.709 34.120 -22.881 1.00 77.69 290 ASP A O 1
ATOM 2268 N N . THR A 1 291 ? 9.627 33.538 -25.038 1.00 77.50 291 THR A N 1
ATOM 2269 C CA . THR A 1 291 ? 10.678 34.459 -25.468 1.00 77.50 291 THR A CA 1
ATOM 2270 C C . THR A 1 291 ? 10.166 35.886 -25.576 1.00 77.50 291 THR A C 1
ATOM 2272 O O . THR A 1 291 ? 10.965 36.824 -25.487 1.00 77.50 291 THR A O 1
ATOM 2275 N N . ASN A 1 292 ? 8.855 36.055 -25.764 1.00 84.56 292 ASN A N 1
ATOM 2276 C CA . ASN A 1 292 ? 8.211 37.355 -25.898 1.00 84.56 292 ASN A CA 1
ATOM 2277 C C . ASN A 1 292 ? 7.631 37.889 -24.565 1.00 84.56 292 ASN A C 1
ATOM 2279 O O . ASN A 1 292 ? 7.297 39.073 -24.495 1.00 84.56 292 ASN A O 1
ATOM 2283 N N . GLN A 1 293 ? 7.624 37.062 -23.514 1.00 79.38 293 GLN A N 1
ATOM 2284 C CA . GLN A 1 293 ? 7.146 37.342 -22.156 1.00 79.38 293 GLN A CA 1
ATOM 2285 C C . GLN A 1 293 ? 5.666 37.749 -22.092 1.00 79.38 293 GLN A C 1
ATOM 2287 O O . GLN A 1 293 ? 5.294 38.601 -21.280 1.00 79.38 293 GLN A O 1
ATOM 2292 N N . ASP A 1 294 ? 4.818 37.179 -22.951 1.00 86.38 294 ASP A N 1
ATOM 2293 C CA . ASP A 1 294 ? 3.382 37.482 -23.006 1.00 86.38 294 ASP A CA 1
ATOM 2294 C C . ASP A 1 294 ? 2.503 36.539 -22.161 1.00 86.38 294 ASP A C 1
ATOM 2296 O O . ASP A 1 294 ? 1.268 36.633 -22.186 1.00 86.38 294 ASP A O 1
ATOM 2300 N N . GLU A 1 295 ? 3.142 35.662 -21.383 1.00 79.06 295 GLU A N 1
ATOM 2301 C CA . GLU A 1 295 ? 2.536 34.632 -20.538 1.00 79.06 295 GLU A CA 1
ATOM 2302 C C . GLU A 1 295 ? 1.760 33.557 -21.325 1.00 79.06 295 GLU A C 1
ATOM 2304 O O . GLU A 1 295 ? 0.957 32.794 -20.758 1.00 79.06 295 GLU A O 1
ATOM 2309 N N . LYS A 1 296 ? 2.008 33.449 -22.633 1.00 79.81 296 LYS A N 1
ATOM 2310 C CA . LYS A 1 296 ? 1.506 32.396 -23.518 1.00 79.81 296 LYS A CA 1
ATOM 2311 C C . LYS A 1 296 ? 2.690 31.699 -24.188 1.00 79.81 296 LYS A C 1
ATOM 2313 O O . LYS A 1 296 ? 3.819 32.151 -24.151 1.00 79.81 296 LYS A O 1
ATOM 2318 N N . LEU A 1 297 ? 2.433 30.506 -24.720 1.00 72.75 297 LEU A N 1
ATOM 2319 C CA . LEU A 1 297 ? 3.417 29.773 -25.513 1.00 72.75 297 LEU A CA 1
ATOM 2320 C C . LEU A 1 297 ? 2.861 29.632 -26.917 1.00 72.75 297 LEU A C 1
ATOM 2322 O O . LEU A 1 297 ? 1.862 28.932 -27.123 1.00 72.75 297 LEU A O 1
ATOM 2326 N N . GLU A 1 298 ? 3.496 30.294 -27.873 1.00 81.56 298 GLU A N 1
ATOM 2327 C CA . GLU A 1 298 ? 3.186 30.116 -29.283 1.00 81.56 298 GLU A CA 1
ATOM 2328 C C . GLU A 1 298 ? 3.930 28.905 -29.856 1.00 81.56 298 GLU A C 1
ATOM 2330 O O . GLU A 1 298 ? 4.983 28.490 -29.370 1.00 81.56 298 GLU A O 1
ATOM 2335 N N . LYS A 1 299 ? 3.406 28.318 -30.941 1.00 78.69 299 LYS A N 1
ATOM 2336 C CA . LYS A 1 299 ? 4.096 27.208 -31.620 1.00 78.69 299 LYS A CA 1
ATOM 2337 C C . LYS A 1 299 ? 5.511 27.602 -32.038 1.00 78.69 299 LYS A C 1
ATOM 2339 O O . LYS A 1 299 ? 6.400 26.784 -31.954 1.00 78.69 299 LYS A O 1
ATOM 2344 N N . SER A 1 300 ? 5.766 28.842 -32.433 1.00 83.62 300 SER A N 1
ATOM 2345 C CA . SER A 1 300 ? 7.121 29.290 -32.787 1.00 83.62 300 SER A CA 1
ATOM 2346 C C . SER A 1 300 ? 8.136 29.241 -31.638 1.00 83.62 300 SER A C 1
ATOM 2348 O O . SER A 1 300 ? 9.333 29.317 -31.900 1.00 83.62 300 SER A O 1
ATOM 2350 N N . GLU A 1 301 ? 7.684 29.130 -30.390 1.00 80.62 301 GLU A N 1
ATOM 2351 C CA . GLU A 1 301 ? 8.521 29.215 -29.188 1.00 80.62 301 GLU A CA 1
ATOM 2352 C C . GLU A 1 301 ? 8.927 27.851 -28.616 1.00 80.62 301 GLU A C 1
ATOM 2354 O O . GLU A 1 301 ? 9.804 27.744 -27.756 1.00 80.62 301 GLU A O 1
ATOM 2359 N N . LEU A 1 302 ? 8.311 26.779 -29.106 1.00 77.38 302 LEU A N 1
ATOM 2360 C CA . LEU A 1 302 ? 8.636 25.408 -28.719 1.00 77.38 302 LEU A CA 1
ATOM 2361 C C . LEU A 1 302 ? 9.515 24.773 -29.830 1.00 77.38 302 LEU A C 1
ATOM 2363 O O . LEU A 1 302 ? 9.804 25.398 -30.848 1.00 77.38 302 LEU A O 1
ATOM 2367 N N . GLU A 1 303 ? 9.956 23.529 -29.676 1.00 78.62 303 GLU A N 1
ATOM 2368 C CA . GLU A 1 303 ? 10.664 22.817 -30.757 1.00 78.62 303 GLU A CA 1
ATOM 2369 C C . GLU A 1 303 ? 9.691 22.010 -31.622 1.00 78.62 303 GLU A C 1
ATOM 2371 O O . GLU A 1 303 ? 8.706 21.493 -31.103 1.00 78.62 303 GLU A O 1
ATOM 2376 N N . GLU A 1 304 ? 9.989 21.822 -32.914 1.00 75.06 304 GLU A N 1
ATOM 2377 C CA . GLU A 1 304 ? 9.085 21.138 -33.859 1.00 75.06 304 GLU A CA 1
ATOM 2378 C C . GLU A 1 304 ? 8.651 19.744 -33.406 1.00 75.06 304 GLU A C 1
ATOM 2380 O O . GLU A 1 304 ? 7.470 19.394 -33.449 1.00 75.06 304 GLU A O 1
ATOM 2385 N N . ALA A 1 305 ? 9.586 19.006 -32.812 1.00 71.69 305 ALA A N 1
ATOM 2386 C CA . ALA A 1 305 ? 9.329 17.703 -32.217 1.00 71.69 305 ALA A CA 1
ATOM 2387 C C . ALA A 1 305 ? 8.316 17.733 -31.050 1.00 71.69 305 ALA A C 1
ATOM 2389 O O . ALA A 1 305 ? 7.694 16.713 -30.751 1.00 71.69 305 ALA A O 1
ATOM 2390 N N . PHE A 1 306 ? 8.151 18.873 -30.370 1.00 67.56 306 PHE A N 1
ATOM 2391 C CA . PHE A 1 306 ? 7.259 19.025 -29.221 1.00 67.56 306 PHE A CA 1
ATOM 2392 C C . PHE A 1 306 ? 5.785 19.012 -29.646 1.00 67.56 306 PHE A C 1
ATOM 2394 O O . PHE A 1 306 ? 5.001 18.240 -29.093 1.00 67.56 306 PHE A O 1
ATOM 2401 N N . TRP A 1 307 ? 5.393 19.803 -30.651 1.00 63.06 307 TRP A N 1
ATOM 2402 C CA . TRP A 1 307 ? 4.001 19.807 -31.128 1.00 63.06 307 TRP A CA 1
ATOM 2403 C C . TRP A 1 307 ? 3.694 18.688 -32.118 1.00 63.06 307 TRP A C 1
ATOM 2405 O O . TRP A 1 307 ? 2.555 18.234 -32.148 1.00 63.06 307 TRP A O 1
ATOM 2415 N N . GLU A 1 308 ? 4.673 18.154 -32.856 1.00 67.12 308 GLU A N 1
ATOM 2416 C CA . GLU A 1 308 ? 4.443 16.940 -33.654 1.00 67.12 308 GLU A CA 1
ATOM 2417 C C . GLU A 1 308 ? 3.987 15.745 -32.804 1.00 67.12 308 GLU A C 1
ATOM 2419 O O . GLU A 1 308 ? 3.310 14.851 -33.313 1.00 67.12 308 GLU A O 1
ATOM 2424 N N . LYS A 1 309 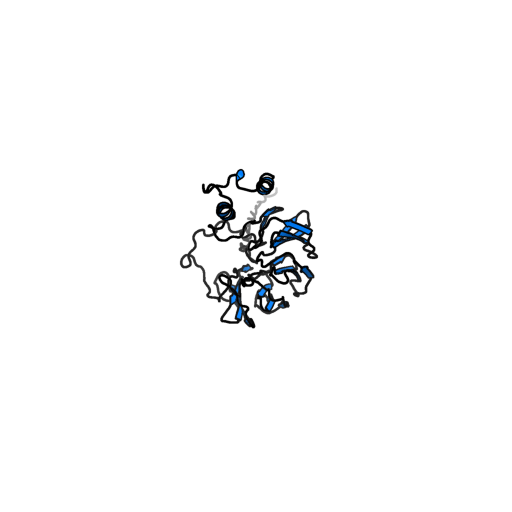? 4.368 15.710 -31.521 1.00 55.75 309 LYS A N 1
ATOM 2425 C CA . LYS A 1 309 ? 4.008 14.642 -30.582 1.00 55.75 309 LYS A CA 1
ATOM 2426 C C . LYS A 1 309 ? 2.650 14.870 -29.903 1.00 55.75 309 LYS A C 1
ATOM 2428 O O . LYS A 1 309 ? 1.983 13.894 -29.589 1.00 55.75 309 LYS A O 1
ATOM 2433 N N . PHE A 1 310 ? 2.240 16.126 -29.698 1.00 46.69 310 PHE A N 1
ATOM 2434 C CA . PHE A 1 310 ? 0.953 16.496 -29.083 1.00 46.69 310 PHE A CA 1
ATOM 2435 C C . PHE A 1 310 ? -0.207 16.566 -30.089 1.00 46.69 310 PHE A C 1
ATOM 2437 O O . PHE A 1 310 ? -1.322 16.185 -29.752 1.00 46.69 310 PHE A O 1
ATOM 2444 N N . ASP A 1 311 ? 0.048 16.998 -31.329 1.00 50.06 311 ASP A N 1
ATOM 2445 C CA . ASP A 1 311 ? -0.985 17.129 -32.370 1.00 50.06 311 ASP A CA 1
ATOM 2446 C C . ASP A 1 311 ? -1.347 15.786 -33.037 1.00 50.06 311 ASP A C 1
ATOM 2448 O O . ASP A 1 311 ? -2.232 15.738 -33.893 1.00 50.06 311 ASP A O 1
ATOM 2452 N N . LYS A 1 312 ? -0.671 14.686 -32.674 1.00 47.31 312 LYS A N 1
ATOM 2453 C CA . LYS A 1 312 ? -0.907 13.358 -33.266 1.00 47.31 312 LYS A CA 1
ATOM 2454 C C . LYS A 1 312 ? -1.998 12.519 -32.597 1.00 47.31 312 LYS A C 1
ATOM 2456 O O . LYS A 1 312 ? -2.370 11.522 -33.208 1.00 47.31 312 LYS A O 1
ATOM 2461 N N . GLY A 1 313 ? -2.561 12.960 -31.467 1.00 39.41 313 GLY A N 1
ATOM 2462 C CA . GLY A 1 313 ? -3.621 12.233 -30.753 1.00 39.41 313 GLY A CA 1
ATOM 2463 C C . GLY A 1 313 ? -3.104 11.003 -30.023 1.00 39.41 313 GLY A C 1
ATOM 2464 O O . GLY A 1 313 ? -2.637 10.062 -30.698 1.00 39.41 313 GLY A O 1
#

Sequence (313 aa):
MPRPGICFLSLVALVFIHSLSPLLAEDWAQFRGNNATGVSTESTDLPVEFSIEDKVLWSAEVGEGIASPIIVNNLVYTTAMTGEQVFSVFCFEGKTGEEIWRRDFETGELPPIMAPNKQASSTPVCDGERVYVYFSTLGMFALKADNGEDVWELPVQMPYYLMGWGAAHSPIVHGDLVIFNQDDDLSPFLMAVDKHTGSPVWRTERPDMLGGYAVPVICETNGRTEVIVAGTGKLKGYDFKDGKELWTCNTLLRTIMTTPVVKDEHIYVSCQSYGDTNRVLKFALLQWKDTNQDEKLEKSELEEAFWEKFDKG

Nearest PDB structures (foldseek):
  7nri-assembly1_B  TM=6.810E-01  e=1.199E-10  Escherichia coli K-12
  4hdj-assembly1_A  TM=7.321E-01  e=2.288E-09  Pseudomonas aeruginosa PAO1
  4cvb-assembly1_A  TM=6.667E-01  e=2.416E-09  Pseudogluconobacter saccharoketogenes
  4mh1-assembly1_B-2  TM=6.713E-01  e=1.177E-08  Ketogulonicigenium vulgare Y25
  8qpv-assembly1_B  TM=3.478E-01  e=6.516E-10  Escherichia coli

Secondary structure (DSSP, 8-state):
-PPPPP-----------------PPPPB-STTSGGG----SS-SS--SS--SSSS--------B--PPPEEETTEEEEEEE-SSSEEEEEEEETTT--EEEEEEEE--SPPP--TT--SS-PPPEE-SSEEEEEETTTEEEEEETTT--EEEEE--PPP--TT--------EEETTEEEEEE--SSS-EEEEEETTT--EEEEEE-TT--S--PPPEEEEETTEEEEEEEETTEEEEEETTT--EEEEE--S-S---PPPEEETTEEE--S-----TT--HHHHHHHHH-SS-SSS--GGGS-HHHHHHHTT-